Protein AF-A0A954JRC5-F1 (afdb_monomer)

Solvent-accessible surface area (backbone atoms only — not comparable to full-atom values): 19266 Å² total; per-residue (Å²): 55,60,37,48,68,46,93,96,43,23,34,35,21,44,64,48,79,56,71,97,68,63,94,87,53,83,54,62,35,39,36,27,34,55,40,95,91,38,86,98,38,73,39,83,72,39,69,23,57,50,46,86,77,70,55,34,29,28,57,38,70,36,73,71,56,74,69,51,94,87,59,49,60,44,48,35,34,44,35,46,97,88,45,76,50,75,36,35,47,58,38,74,58,87,60,80,94,78,68,38,74,45,79,44,59,67,48,60,43,53,42,82,73,89,36,104,44,84,86,13,31,46,61,61,36,61,75,58,47,54,49,49,60,73,65,62,45,68,32,41,35,34,36,16,20,65,29,49,41,67,49,99,50,72,68,50,85,87,42,69,69,56,30,42,51,51,49,53,56,45,47,49,50,40,47,64,43,44,38,79,57,60,40,39,31,38,62,48,39,45,77,32,32,26,51,56,62,33,96,60,56,15,14,40,48,35,32,76,28,48,64,47,99,94,32,51,29,54,47,54,16,12,38,82,50,57,35,68,56,44,38,30,46,46,52,73,41,42,59,38,54,64,74,44,76,42,72,63,51,36,61,69,61,31,65,51,64,30,27,63,40,22,53,57,41,31,37,37,39,39,54,55,44,48,45,24,14,46,24,58,40,67,73,28,54,82,30,47,41,56,90,88,39,74,64,35,88,90,52,58,78,74,76,56,64,48,93,88,71,40,51,54,41,72,56,51,49,48,50,51,53,52,58,75,68,52,88,60,85,79,44,85,49,77,45,81,45,48,60,69,84,71,91,79,74,78,130

Radius of gyration: 21.08 Å; Cα contacts (8 Å, |Δi|>4): 719; chains: 1; bounding box: 47×50×57 Å

Foldseek 3Di:
DWFDLDPQKIKFKDKAADDPDDPPFDFKKWKWWADLVDPPDIDTQWMFGADPLLLRMTMTIGMPDDDRPVQQWIKMWIDGPNDIDIFTAHGFAPDDPLAFEDEAEQPAQADDPDDPDVVGGCPPVCVVLVVCVVSVHQEYEYFECLDACPHPDHAPLPDLNSNSVSLSVRVVSSCVSCVRVPRYHHYAFDYAQRSLPHLHFQQQFAAAQDDDPLRDSRLQHRRSHAQSSQQSSCCNGQVRDPQAQFDQATHRGHGDRFDWGDGNLETETEAPQRNNFHRLCVQPVCQVDDSNHRPDPVDDPLNSLHPPGDGRDDSSVVVVVCSVPDDRPSHDYYYYRHNDDPPDDDD

pLDDT: mean 92.8, std 6.74, range [54.03, 98.56]

Mean predicted aligned error: 4.62 Å

Structure (mmCIF, N/CA/C/O backbone):
data_AF-A0A954JRC5-F1
#
_entry.id   AF-A0A954JRC5-F1
#
loop_
_atom_site.group_PDB
_atom_site.id
_atom_site.type_symbol
_atom_site.label_atom_id
_atom_site.label_alt_id
_atom_site.label_comp_id
_atom_site.label_asym_id
_atom_site.label_entity_id
_atom_site.label_seq_id
_atom_site.pdbx_PDB_ins_code
_atom_site.Cartn_x
_atom_site.Cartn_y
_atom_site.Cartn_z
_atom_site.occupancy
_atom_site.B_iso_or_equiv
_atom_site.auth_seq_id
_atom_site.auth_comp_id
_atom_site.auth_asym_id
_atom_site.auth_atom_id
_atom_site.pdbx_PDB_model_num
ATOM 1 N N . LEU A 1 1 ? -5.561 0.446 10.314 1.00 93.06 1 LEU A N 1
ATOM 2 C CA . LEU A 1 1 ? -4.891 -0.823 10.681 1.00 93.06 1 LEU A CA 1
ATOM 3 C C . LEU A 1 1 ? -4.496 -0.739 12.146 1.00 93.06 1 LEU A C 1
ATOM 5 O O . LEU A 1 1 ? -3.959 0.289 12.535 1.00 93.06 1 LEU A O 1
ATOM 9 N N . VAL A 1 2 ? -4.770 -1.764 12.949 1.00 93.69 2 VAL A N 1
ATOM 10 C CA . VAL A 1 2 ? -4.258 -1.845 14.323 1.00 93.69 2 VAL A CA 1
ATOM 11 C C . VAL A 1 2 ? -3.181 -2.918 14.343 1.00 93.69 2 VAL A C 1
ATOM 13 O O . VAL A 1 2 ? -3.474 -4.079 14.082 1.00 93.69 2 VAL A O 1
ATOM 16 N N . ASP A 1 3 ? -1.939 -2.521 14.594 1.00 91.56 3 ASP A N 1
ATOM 17 C CA . ASP A 1 3 ? -0.814 -3.448 14.716 1.00 91.56 3 ASP A CA 1
ATOM 18 C C . ASP A 1 3 ? -0.697 -3.927 16.164 1.00 91.56 3 ASP A C 1
ATOM 20 O O . ASP A 1 3 ? -0.605 -3.101 17.078 1.00 91.56 3 ASP A O 1
ATOM 24 N N . ARG A 1 4 ? -0.709 -5.250 16.357 1.00 88.81 4 ARG A N 1
ATOM 25 C CA . ARG A 1 4 ? -0.603 -5.921 17.661 1.00 88.81 4 ARG A CA 1
ATOM 26 C C . ARG A 1 4 ? 0.642 -6.801 17.801 1.00 88.81 4 ARG A C 1
ATOM 28 O O . ARG A 1 4 ? 0.669 -7.699 18.634 1.00 88.81 4 ARG A O 1
ATOM 35 N N . SER A 1 5 ? 1.668 -6.562 16.984 1.00 82.31 5 SER A N 1
ATOM 36 C CA . SER A 1 5 ? 2.920 -7.335 17.009 1.00 82.31 5 SER A CA 1
ATOM 37 C C . SER A 1 5 ? 3.762 -7.139 18.278 1.00 82.31 5 SER A C 1
ATOM 39 O O . SER A 1 5 ? 4.641 -7.945 18.562 1.00 82.31 5 SER A O 1
ATOM 41 N N . GLN A 1 6 ? 3.524 -6.086 19.068 1.00 74.50 6 GLN A N 1
ATOM 42 C CA . GLN A 1 6 ? 4.235 -5.872 20.330 1.00 74.50 6 GLN A CA 1
ATOM 43 C C . GLN A 1 6 ? 3.407 -6.373 21.515 1.00 74.50 6 GLN A C 1
ATOM 45 O O . GLN A 1 6 ? 2.274 -5.958 21.736 1.00 74.50 6 GLN A O 1
ATOM 50 N N . ALA A 1 7 ? 3.976 -7.271 22.321 1.00 63.25 7 ALA A N 1
ATOM 51 C CA . ALA A 1 7 ? 3.276 -7.832 23.471 1.00 63.25 7 ALA A CA 1
ATOM 52 C C . ALA A 1 7 ? 2.854 -6.734 24.468 1.00 63.25 7 ALA A C 1
ATOM 54 O O . ALA A 1 7 ? 3.695 -6.118 25.121 1.00 63.25 7 ALA A O 1
ATOM 55 N N . GLY A 1 8 ? 1.542 -6.530 24.611 1.00 64.69 8 GLY A N 1
ATOM 56 C CA . GLY A 1 8 ? 0.967 -5.540 25.527 1.00 64.69 8 GLY A CA 1
ATOM 57 C C . GLY A 1 8 ? 0.924 -4.106 24.992 1.00 64.69 8 GLY A C 1
ATOM 58 O O . GLY A 1 8 ? 0.474 -3.228 25.725 1.00 64.69 8 GLY A O 1
ATOM 59 N N . ASP A 1 9 ? 1.333 -3.869 23.743 1.00 82.25 9 ASP A N 1
ATOM 60 C CA . ASP A 1 9 ? 1.205 -2.575 23.072 1.00 82.25 9 ASP A CA 1
ATOM 61 C C . ASP A 1 9 ? 0.551 -2.756 21.698 1.00 82.25 9 ASP A C 1
ATOM 63 O O . ASP A 1 9 ? 0.789 -3.723 20.979 1.00 82.25 9 ASP A O 1
ATOM 67 N N . SER A 1 10 ? -0.322 -1.830 21.326 1.00 92.25 10 SER A N 1
ATOM 68 C CA . SER A 1 10 ? -0.954 -1.861 20.012 1.00 92.25 10 SER A CA 1
ATOM 69 C C . SER A 1 10 ? -1.145 -0.464 19.481 1.00 92.25 10 SER A C 1
ATOM 71 O O . SER A 1 10 ? -1.515 0.451 20.211 1.00 92.25 10 SER A O 1
ATOM 73 N N . THR A 1 11 ? -0.875 -0.290 18.194 1.00 95.81 11 THR A N 1
ATOM 74 C CA . THR A 1 11 ? -0.918 1.026 17.561 1.00 95.81 11 THR A CA 1
ATOM 75 C C . THR A 1 11 ? -1.954 1.030 16.456 1.00 95.81 11 THR A C 1
ATOM 77 O O . THR A 1 11 ? -1.828 0.298 15.472 1.00 95.81 11 THR A O 1
ATOM 80 N N . LEU A 1 12 ? -2.964 1.887 16.597 1.00 97.25 12 LEU A N 1
ATOM 81 C CA . LEU A 1 12 ? -3.865 2.224 15.503 1.00 97.25 12 LEU A CA 1
ATOM 82 C C . LEU A 1 12 ? -3.156 3.199 14.560 1.00 97.25 12 LEU A C 1
ATOM 84 O O . LEU A 1 12 ? -2.708 4.263 14.982 1.00 97.25 12 LEU A O 1
ATOM 88 N N . ARG A 1 13 ? -3.110 2.849 13.276 1.00 97.88 13 ARG A N 1
ATOM 89 C CA . ARG A 1 13 ? -2.664 3.704 12.175 1.00 97.88 13 ARG A CA 1
ATOM 90 C C . ARG A 1 13 ? -3.795 3.918 11.184 1.00 97.88 13 ARG A C 1
ATOM 92 O O . ARG A 1 13 ? -4.400 2.950 10.704 1.00 97.88 13 ARG A O 1
ATOM 99 N N . LEU A 1 14 ? -4.082 5.177 10.883 1.00 97.44 14 LEU A N 1
ATOM 100 C CA . LEU A 1 14 ? -5.160 5.584 9.986 1.00 97.44 14 LEU A CA 1
ATOM 101 C C . LEU A 1 14 ? -4.665 6.696 9.070 1.00 97.44 14 LEU A C 1
ATOM 103 O O . LEU A 1 14 ? -4.061 7.654 9.542 1.00 97.44 14 LEU A O 1
ATOM 107 N N . THR A 1 15 ? -4.962 6.591 7.778 1.00 97.50 15 THR A N 1
ATOM 108 C CA . THR A 1 15 ? -4.666 7.642 6.802 1.00 97.50 15 THR A CA 1
ATOM 109 C C . THR A 1 15 ? -5.968 8.237 6.288 1.00 97.50 15 THR A C 1
ATOM 111 O O . THR A 1 15 ? -6.834 7.519 5.795 1.00 97.50 15 THR A O 1
ATOM 114 N N . ALA A 1 16 ? -6.099 9.555 6.401 1.00 96.31 16 ALA A N 1
ATOM 115 C CA . ALA A 1 16 ? -7.180 10.325 5.810 1.00 96.31 16 ALA A CA 1
ATOM 116 C C . ALA A 1 16 ? -6.696 10.962 4.505 1.00 96.31 16 ALA A C 1
ATOM 118 O O . ALA A 1 16 ? -5.756 11.755 4.515 1.00 96.31 16 ALA A O 1
ATOM 119 N N . HIS A 1 17 ? -7.345 10.630 3.391 1.00 94.94 17 HIS A N 1
ATOM 120 C CA . HIS A 1 17 ? -7.096 11.260 2.095 1.00 94.94 17 HIS A CA 1
ATOM 121 C C . HIS A 1 17 ? -8.001 12.473 1.908 1.00 94.94 17 HIS A C 1
ATOM 123 O O . HIS A 1 17 ? -9.211 12.385 2.115 1.00 94.94 17 HIS A O 1
ATOM 129 N N . LEU A 1 18 ? -7.426 13.590 1.475 1.00 91.12 18 LEU A N 1
ATOM 130 C CA . LEU A 1 18 ? -8.150 14.830 1.238 1.00 91.12 18 LEU A CA 1
ATOM 131 C C . LEU A 1 18 ? -8.465 15.005 -0.256 1.00 91.12 18 LEU A C 1
ATOM 133 O O . LEU A 1 18 ? -7.805 14.482 -1.167 1.00 91.12 18 LEU A O 1
ATOM 137 N N . ALA A 1 19 ? -9.508 15.789 -0.522 1.00 83.12 19 ALA A N 1
ATOM 138 C CA . ALA A 1 19 ? -9.740 16.357 -1.847 1.00 83.12 19 ALA A CA 1
ATOM 139 C C . ALA A 1 19 ? -8.532 17.230 -2.269 1.00 83.12 19 ALA A C 1
ATOM 141 O O . ALA A 1 19 ? -7.698 17.553 -1.427 1.00 83.12 19 ALA A O 1
ATOM 142 N N . PRO A 1 20 ? -8.385 17.618 -3.552 1.00 73.69 20 PRO A N 1
ATOM 143 C CA . PRO A 1 20 ? -7.347 18.571 -3.913 1.00 73.69 20 PRO A CA 1
ATOM 144 C C . PRO A 1 20 ? -7.674 19.890 -3.221 1.00 73.69 20 PRO A C 1
ATOM 146 O O . PRO A 1 20 ? -8.701 20.512 -3.500 1.00 73.69 20 PRO A O 1
ATOM 149 N N . LEU A 1 21 ? -6.817 20.281 -2.289 1.00 76.81 21 LEU A N 1
ATOM 150 C CA . LEU A 1 21 ? -6.996 21.472 -1.478 1.00 76.81 21 LEU A CA 1
ATOM 151 C C . LEU A 1 21 ? -6.004 22.543 -1.931 1.00 76.81 21 LEU A C 1
ATOM 153 O O . LEU A 1 21 ? -4.839 22.252 -2.199 1.00 76.81 21 LEU A O 1
ATOM 157 N N . GLY A 1 22 ? -6.456 23.796 -1.992 1.00 72.75 22 GLY A N 1
ATOM 158 C CA . GLY A 1 22 ? -5.579 24.927 -2.304 1.00 72.75 22 GLY A CA 1
ATOM 159 C C . GLY A 1 22 ? -4.484 25.136 -1.250 1.00 72.75 22 GLY A C 1
ATOM 160 O O . GLY A 1 22 ? -4.533 24.575 -0.154 1.00 72.75 22 GLY A O 1
ATOM 161 N N . GLU A 1 23 ? -3.510 25.987 -1.569 1.00 73.44 23 GLU A N 1
ATOM 162 C CA . GLU A 1 23 ? -2.373 26.300 -0.684 1.00 73.44 23 GLU A CA 1
ATOM 163 C C . GLU A 1 23 ? -2.797 26.932 0.653 1.00 73.44 23 GLU A C 1
ATOM 165 O O . GLU A 1 23 ? -2.082 26.827 1.638 1.00 73.44 23 GLU A O 1
ATOM 170 N N . SER A 1 24 ? -3.977 27.559 0.715 1.00 73.50 24 SER A N 1
ATOM 171 C CA . SER A 1 24 ? -4.503 28.215 1.920 1.00 73.50 24 SER A CA 1
ATOM 172 C C . SER A 1 24 ? -5.367 27.314 2.811 1.00 73.50 24 SER A C 1
ATOM 174 O O . SER A 1 24 ? -6.017 27.808 3.734 1.00 73.50 24 SER A O 1
ATOM 176 N N . ALA A 1 25 ? -5.492 26.026 2.490 1.00 77.56 25 ALA A N 1
ATOM 177 C CA . ALA A 1 25 ? -6.295 25.100 3.282 1.00 77.56 25 ALA A CA 1
ATOM 178 C C . ALA A 1 25 ? -5.623 24.781 4.624 1.00 77.56 25 ALA A C 1
ATOM 180 O O . ALA A 1 25 ? -4.400 24.749 4.714 1.00 77.56 25 ALA A O 1
ATOM 181 N N . ALA A 1 26 ? -6.433 24.522 5.659 1.00 72.69 26 ALA A N 1
ATOM 182 C CA . ALA A 1 26 ? -5.907 24.201 6.984 1.00 72.69 26 ALA A CA 1
ATOM 183 C C . ALA A 1 26 ? -5.017 22.957 6.938 1.00 72.69 26 ALA A C 1
ATOM 185 O O . ALA A 1 26 ? -5.335 21.972 6.266 1.00 72.69 26 ALA A O 1
ATOM 186 N N . GLU A 1 27 ? -3.934 23.030 7.701 1.00 86.00 27 GLU A N 1
ATOM 187 C CA . GLU A 1 27 ? -2.865 22.036 7.708 1.00 86.00 27 GLU A CA 1
ATOM 188 C C . GLU A 1 27 ? -3.129 20.894 8.696 1.00 86.00 27 GLU A C 1
ATOM 190 O O . GLU A 1 27 ? -2.475 19.866 8.607 1.00 86.00 27 GLU A O 1
ATOM 195 N N . GLU A 1 28 ? -4.110 21.019 9.597 1.00 93.44 28 GLU A N 1
ATOM 196 C CA . GLU A 1 28 ? -4.324 20.066 10.694 1.00 93.44 28 GLU A CA 1
ATOM 197 C C . GLU A 1 28 ? -5.695 19.393 10.651 1.00 93.44 28 GLU A C 1
ATOM 199 O O . GLU A 1 28 ? -6.717 20.028 10.378 1.00 93.44 28 GLU A O 1
ATOM 204 N N . LEU A 1 29 ? -5.701 18.095 10.955 1.00 96.44 29 LEU A N 1
ATOM 205 C CA . LEU A 1 29 ? -6.897 17.278 11.129 1.00 96.44 29 LEU A CA 1
ATOM 206 C C . LEU A 1 29 ? -6.879 16.637 12.517 1.00 96.44 29 LEU A C 1
ATOM 208 O O . LEU A 1 29 ? -5.822 16.224 13.000 1.00 96.44 29 LEU A O 1
ATOM 212 N N . ASP A 1 30 ? -8.055 16.480 13.119 1.00 97.56 30 ASP A N 1
ATOM 213 C CA . ASP A 1 30 ? -8.228 15.770 14.387 1.00 97.56 30 ASP A CA 1
ATOM 214 C C . ASP A 1 30 ? -8.880 14.398 14.154 1.00 97.56 30 ASP A C 1
ATOM 216 O O . ASP A 1 30 ? -9.834 14.269 13.385 1.00 97.56 30 ASP A O 1
ATOM 220 N N . LEU A 1 31 ? -8.392 13.374 14.854 1.00 98.38 31 LEU A N 1
ATOM 221 C CA . LEU A 1 31 ? -9.042 12.071 14.969 1.00 98.38 31 LEU A CA 1
ATOM 222 C C . LEU A 1 31 ? -9.783 12.009 16.301 1.00 98.38 31 LEU A C 1
ATOM 224 O O . LEU A 1 31 ? -9.192 12.191 17.371 1.00 98.38 31 LEU A O 1
ATOM 228 N N . LEU A 1 32 ? -11.077 11.723 16.228 1.00 98.50 32 LEU A N 1
ATOM 229 C CA . LEU A 1 32 ? -11.949 11.544 17.375 1.00 98.50 32 LEU A CA 1
ATOM 230 C C . LEU A 1 32 ? -12.458 10.105 17.402 1.00 98.50 32 LEU A C 1
ATOM 232 O O . LEU A 1 32 ? -12.817 9.552 16.366 1.00 98.50 32 LEU A O 1
ATOM 236 N N . LEU A 1 33 ? -12.544 9.521 18.593 1.00 98.25 33 LEU A N 1
ATOM 237 C CA . LEU A 1 33 ? -13.187 8.227 18.818 1.00 98.25 33 LEU A CA 1
ATOM 238 C C . LEU A 1 33 ? -14.414 8.403 19.699 1.00 98.25 33 LEU A C 1
ATOM 240 O O . LEU A 1 33 ? -14.410 9.235 20.607 1.00 98.25 33 LEU A O 1
ATOM 244 N N . GLU A 1 34 ? -15.441 7.593 19.477 1.00 97.62 34 GLU A N 1
ATOM 245 C CA . GLU A 1 34 ? -16.590 7.564 20.378 1.00 97.62 34 GLU A CA 1
ATOM 246 C C . GLU A 1 34 ? -16.166 7.074 21.779 1.00 97.62 34 GLU A C 1
ATOM 248 O O . GLU A 1 34 ? -15.286 6.211 21.933 1.00 97.62 34 GLU A O 1
ATOM 253 N N . ASP A 1 35 ? -16.741 7.685 22.816 1.00 95.25 35 ASP A N 1
ATOM 254 C CA . ASP A 1 35 ? -16.556 7.315 24.217 1.00 95.25 35 ASP A CA 1
ATOM 255 C C . ASP A 1 35 ? -17.231 5.957 24.470 1.00 95.25 35 ASP A C 1
ATOM 257 O O . ASP A 1 35 ? -18.447 5.840 24.305 1.00 95.25 35 ASP A O 1
ATOM 261 N N . PRO A 1 36 ? -16.486 4.937 24.935 1.00 91.62 36 PRO A N 1
ATOM 262 C CA . PRO A 1 36 ? -17.028 3.590 25.122 1.00 91.62 36 PRO A CA 1
ATOM 263 C C . PRO A 1 36 ? -18.149 3.523 26.173 1.00 91.62 36 PRO A C 1
ATOM 265 O O . PRO A 1 36 ? -18.858 2.526 26.259 1.00 91.62 36 PRO A O 1
ATOM 268 N N . LYS A 1 37 ? -18.314 4.557 27.010 1.00 91.75 37 LYS A N 1
ATOM 269 C CA . LYS A 1 37 ? -19.338 4.610 28.066 1.00 91.75 37 LYS A CA 1
ATOM 270 C C . LYS A 1 37 ? -20.504 5.534 27.729 1.00 91.75 37 LYS A C 1
ATOM 272 O O . LYS A 1 37 ? -21.503 5.527 28.449 1.00 91.75 37 LYS A O 1
ATOM 277 N N . ARG A 1 38 ? -20.376 6.378 26.702 1.00 92.75 38 ARG A N 1
ATOM 278 C CA . ARG A 1 38 ? -21.355 7.421 26.372 1.00 92.75 38 ARG A CA 1
ATOM 279 C C . ARG A 1 38 ? -21.507 7.540 24.864 1.00 92.75 38 ARG A C 1
ATOM 281 O O . ARG A 1 38 ? -20.672 8.143 24.199 1.00 92.75 38 ARG A O 1
ATOM 288 N N . LYS A 1 39 ? -22.628 7.028 24.364 1.00 91.00 39 LYS A N 1
ATOM 289 C CA . LYS A 1 39 ? -23.022 7.185 22.965 1.00 91.00 39 LYS A CA 1
ATOM 290 C C . LYS A 1 39 ? -23.060 8.665 22.564 1.00 91.00 39 LYS A C 1
ATOM 292 O O . LYS A 1 39 ? -23.461 9.507 23.370 1.00 91.00 39 LYS A O 1
ATOM 297 N N . ASP A 1 40 ? -22.643 8.957 21.335 1.00 92.38 40 ASP A N 1
ATOM 298 C CA . ASP A 1 40 ? -22.595 10.293 20.727 1.00 92.38 40 ASP A CA 1
ATOM 299 C C . ASP A 1 40 ? -21.651 11.290 21.433 1.00 92.38 40 ASP A C 1
ATOM 301 O O . ASP A 1 40 ? -21.636 12.483 21.115 1.00 92.38 40 ASP A O 1
ATOM 305 N N . HIS A 1 41 ? -20.820 10.819 22.369 1.00 96.94 41 HIS A N 1
ATOM 306 C CA . HIS A 1 41 ? -19.773 11.615 22.999 1.00 96.94 41 HIS A CA 1
ATOM 307 C C . HIS A 1 41 ? -18.418 11.291 22.362 1.00 96.94 41 HIS A C 1
ATOM 309 O O . HIS A 1 41 ? -17.972 10.148 22.381 1.00 96.94 41 HIS A O 1
ATOM 315 N N . TRP A 1 42 ? -17.747 12.303 21.809 1.00 97.88 42 TRP A N 1
ATOM 316 C CA . TRP A 1 42 ? -16.528 12.135 21.015 1.00 97.88 42 TRP A CA 1
ATOM 317 C C . TRP A 1 42 ? -15.288 12.611 21.773 1.00 97.88 42 TRP A C 1
ATOM 319 O O . TRP A 1 42 ? -15.262 13.717 22.312 1.00 97.88 42 TRP A O 1
ATOM 329 N N . LEU A 1 43 ? -14.250 11.779 21.796 1.00 97.75 43 LEU A N 1
ATOM 330 C CA . LEU A 1 43 ? -12.974 12.046 22.450 1.00 97.75 43 LEU A CA 1
ATOM 331 C C . LEU A 1 43 ? -11.912 12.351 21.385 1.00 97.75 43 LEU A C 1
ATOM 333 O O . LEU A 1 43 ? -11.663 11.480 20.554 1.00 97.75 43 LEU A O 1
ATOM 337 N N . PRO A 1 44 ? -11.262 13.528 21.390 1.00 97.38 44 PRO A N 1
ATOM 338 C CA . PRO A 1 44 ? -10.107 13.775 20.534 1.00 97.38 44 PRO A CA 1
ATOM 339 C C . PRO A 1 44 ? -8.928 12.932 21.027 1.00 97.38 44 PRO A C 1
ATOM 341 O O . PRO A 1 44 ? -8.556 13.010 22.199 1.00 97.38 44 PRO A O 1
ATOM 344 N N . VAL A 1 45 ? -8.361 12.107 20.146 1.00 97.88 45 VAL A N 1
ATOM 345 C CA . VAL A 1 45 ? -7.314 11.135 20.510 1.00 97.88 45 VAL A CA 1
ATOM 346 C C . VAL A 1 45 ? -5.997 11.342 19.775 1.00 97.88 45 VAL A C 1
ATOM 348 O O . VAL A 1 45 ? -4.958 10.942 20.289 1.00 97.88 45 VAL A O 1
ATOM 351 N N . ALA A 1 46 ? -6.016 11.959 18.593 1.00 97.62 46 ALA A N 1
ATOM 352 C CA . ALA A 1 46 ? -4.812 12.238 17.821 1.00 97.62 46 ALA A CA 1
ATOM 353 C C . ALA A 1 46 ? -5.018 13.445 16.900 1.00 97.62 46 ALA A C 1
ATOM 355 O O . ALA A 1 46 ? -6.146 13.779 16.539 1.00 97.62 46 ALA A O 1
ATOM 356 N N . ARG A 1 47 ? -3.910 14.065 16.495 1.00 97.31 47 ARG A N 1
ATOM 357 C CA . ARG A 1 47 ? -3.856 15.132 15.493 1.00 97.31 47 ARG A CA 1
ATOM 358 C C . ARG A 1 47 ? -2.794 14.790 14.461 1.00 97.31 47 ARG A C 1
ATOM 360 O O . ARG A 1 47 ? -1.744 14.267 14.829 1.00 97.31 47 ARG A O 1
ATOM 367 N N . ALA A 1 48 ? -3.057 15.098 13.198 1.00 97.06 48 ALA A N 1
ATOM 368 C CA . ALA A 1 48 ? -2.121 14.864 12.108 1.00 97.06 48 ALA A CA 1
ATOM 369 C C . ALA A 1 48 ? -2.034 16.079 11.182 1.00 97.06 48 ALA A C 1
ATOM 371 O O . ALA A 1 48 ? -3.031 16.761 10.938 1.00 97.06 48 ALA A O 1
ATOM 372 N N . GLN A 1 49 ? -0.828 16.321 10.666 1.00 94.69 49 GLN A N 1
ATOM 373 C CA . GLN A 1 49 ? -0.585 17.331 9.640 1.00 94.69 49 GLN A CA 1
ATOM 374 C C . GLN A 1 49 ? -0.926 16.766 8.261 1.00 94.69 49 GLN A C 1
ATOM 376 O O . GLN A 1 49 ? -0.598 15.616 7.951 1.00 94.69 49 GLN A O 1
ATOM 381 N N . ARG A 1 50 ? -1.523 17.603 7.418 1.00 93.06 50 ARG A N 1
ATOM 382 C CA . ARG A 1 50 ? -1.650 17.383 5.983 1.00 93.06 50 ARG A CA 1
ATOM 383 C C . ARG A 1 50 ? -0.258 17.379 5.352 1.00 93.06 50 ARG A C 1
ATOM 385 O O . ARG A 1 50 ? 0.564 18.260 5.596 1.00 93.06 50 ARG A O 1
ATOM 392 N N . SER A 1 51 ? -0.008 16.403 4.493 1.00 92.38 51 SER A N 1
ATOM 393 C CA . SER A 1 51 ? 1.188 16.337 3.664 1.00 92.38 51 SER A CA 1
ATOM 394 C C . SER A 1 51 ? 1.201 17.432 2.592 1.00 92.38 51 SER A C 1
ATOM 396 O O . SER A 1 51 ? 0.184 17.752 1.978 1.00 92.38 51 SER A O 1
ATOM 398 N N . THR A 1 52 ? 2.388 17.977 2.327 1.00 90.19 52 THR A N 1
ATOM 399 C CA . THR A 1 52 ? 2.616 19.065 1.357 1.00 90.19 52 THR A CA 1
ATOM 400 C C . THR A 1 52 ? 3.411 18.621 0.124 1.00 90.19 52 THR A C 1
ATOM 402 O O . THR A 1 52 ? 3.748 19.435 -0.730 1.00 90.19 52 THR A O 1
ATOM 405 N N . ASP A 1 53 ? 3.682 17.319 -0.008 1.00 90.44 53 ASP A N 1
ATOM 406 C CA . ASP A 1 53 ? 4.385 16.712 -1.149 1.00 90.44 53 ASP A CA 1
ATOM 407 C C . ASP A 1 53 ? 3.476 16.457 -2.371 1.00 90.44 53 ASP A C 1
ATOM 409 O O . ASP A 1 53 ? 3.917 15.887 -3.366 1.00 90.44 53 ASP A O 1
ATOM 413 N N . GLY A 1 54 ? 2.212 16.891 -2.305 1.00 90.19 54 GLY A N 1
ATOM 414 C CA . GLY A 1 54 ? 1.190 16.680 -3.334 1.00 90.19 54 GLY A CA 1
ATOM 415 C C . GLY A 1 54 ? 0.333 15.426 -3.126 1.00 90.19 54 GLY A C 1
ATOM 416 O O . GLY A 1 54 ? -0.552 15.147 -3.936 1.00 90.19 54 GLY A O 1
ATOM 417 N N . SER A 1 55 ? 0.564 14.664 -2.050 1.00 92.38 55 SER A N 1
ATO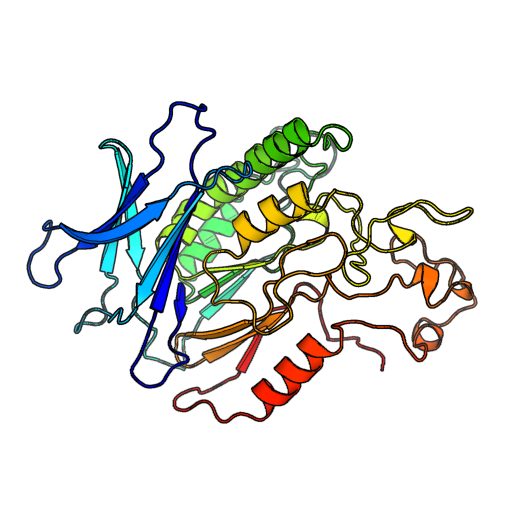M 418 C CA . SER A 1 55 ? -0.293 13.526 -1.693 1.00 92.38 55 SER A CA 1
ATOM 419 C C . SER A 1 55 ? -1.618 13.914 -1.022 1.00 92.38 55 SER A C 1
ATOM 421 O O . SER A 1 55 ? -2.554 13.118 -1.072 1.00 92.38 55 SER A O 1
ATOM 423 N N . ASP A 1 56 ? -1.699 15.112 -0.430 1.00 91.69 56 ASP A N 1
ATOM 424 C CA . ASP A 1 56 ? -2.883 15.656 0.247 1.00 91.69 56 ASP A CA 1
ATOM 425 C C . ASP A 1 56 ? -3.549 14.654 1.203 1.00 91.69 56 ASP A C 1
ATOM 427 O O . ASP A 1 56 ? -4.715 14.290 1.054 1.00 91.69 56 ASP A O 1
ATOM 431 N N . LEU A 1 57 ? -2.797 14.177 2.193 1.00 94.69 57 LEU A N 1
ATOM 432 C CA . LEU A 1 57 ? -3.283 13.223 3.188 1.00 94.69 57 LEU A CA 1
ATOM 433 C C . LEU A 1 57 ? -2.744 13.531 4.582 1.00 94.69 57 LEU A C 1
ATOM 435 O O . LEU A 1 57 ? -1.758 14.245 4.729 1.00 94.69 57 LEU A O 1
ATOM 439 N N . ALA A 1 58 ? -3.375 12.971 5.606 1.00 96.31 58 ALA A N 1
ATOM 440 C CA . ALA A 1 58 ? -2.925 13.061 6.988 1.00 96.31 58 ALA A CA 1
ATOM 441 C C . ALA A 1 58 ? -2.921 11.670 7.625 1.00 96.31 58 ALA A C 1
ATOM 443 O O . ALA A 1 58 ? -3.898 10.928 7.516 1.00 96.31 58 ALA A O 1
ATOM 444 N N . THR A 1 59 ? -1.819 11.315 8.281 1.00 97.19 59 THR A N 1
ATOM 445 C CA . THR A 1 59 ? -1.637 10.001 8.909 1.00 97.19 59 THR A CA 1
ATOM 446 C C . THR A 1 59 ? -1.631 10.146 10.422 1.00 97.19 59 THR A C 1
ATOM 448 O O . THR A 1 59 ? -0.831 10.895 10.980 1.00 97.19 59 THR A O 1
ATOM 451 N N . PHE A 1 60 ? -2.518 9.411 11.079 1.00 98.06 60 PHE A N 1
ATOM 452 C CA . PHE A 1 60 ? -2.660 9.357 12.525 1.00 98.06 60 PHE A CA 1
ATOM 453 C C . PHE A 1 60 ? -2.004 8.091 13.066 1.00 98.06 60 PHE A C 1
ATOM 455 O O . PHE A 1 60 ? -2.218 7.004 12.524 1.00 98.06 60 PHE A O 1
ATOM 462 N N . GLU A 1 61 ? -1.286 8.226 14.177 1.00 96.62 61 GLU A N 1
ATOM 463 C CA . GLU A 1 61 ? -0.844 7.106 15.003 1.00 96.62 61 GLU A CA 1
ATOM 464 C C . GLU A 1 61 ? -1.396 7.272 16.420 1.00 96.62 61 GLU A C 1
ATOM 466 O O . GLU A 1 61 ? -1.267 8.336 17.027 1.00 96.62 61 GLU A O 1
ATOM 471 N N . LEU A 1 62 ? -2.010 6.216 16.948 1.00 97.00 62 LEU A N 1
ATOM 472 C CA . LEU A 1 62 ? -2.518 6.152 18.315 1.00 97.00 62 LEU A CA 1
ATOM 473 C C . LEU A 1 62 ? -1.975 4.883 18.994 1.00 97.00 62 LEU A C 1
ATOM 475 O O . LEU A 1 62 ? -2.553 3.804 18.818 1.00 97.00 62 LEU A O 1
ATOM 479 N N . PRO A 1 63 ? -0.856 4.996 19.732 1.00 95.56 63 PRO A N 1
ATOM 480 C CA . PRO A 1 63 ? -0.330 3.920 20.570 1.00 95.56 63 PRO A CA 1
ATOM 481 C C . PRO A 1 63 ? -1.288 3.568 21.715 1.00 95.56 63 PRO A C 1
ATOM 483 O O . PRO A 1 63 ? -2.086 4.403 22.147 1.00 95.56 63 PRO A O 1
ATOM 486 N N . GLY A 1 64 ? -1.199 2.342 22.229 1.00 94.31 64 GLY A N 1
ATOM 487 C CA . GLY A 1 64 ? -2.079 1.837 23.284 1.00 94.31 64 GLY A CA 1
ATOM 488 C C . GLY A 1 64 ? -3.564 1.735 22.906 1.00 94.31 64 GLY A C 1
ATOM 489 O O . GLY A 1 64 ? -4.416 1.805 23.791 1.00 94.31 64 GLY A O 1
ATOM 490 N N . TYR A 1 65 ? -3.910 1.599 21.620 1.00 94.94 65 TYR A N 1
ATOM 491 C CA . TYR A 1 65 ? -5.312 1.491 21.199 1.00 94.94 65 TYR A CA 1
ATOM 492 C C . TYR A 1 65 ? -5.931 0.142 21.597 1.00 94.94 65 TYR A C 1
ATOM 494 O O . TYR A 1 65 ? -5.556 -0.912 21.086 1.00 94.94 65 TYR A O 1
ATOM 502 N N . THR A 1 66 ? -6.960 0.166 22.441 1.00 92.44 66 THR A N 1
ATOM 503 C CA . THR A 1 66 ? -7.709 -1.038 22.824 1.00 92.44 66 THR A CA 1
ATOM 504 C C . THR A 1 66 ? -9.085 -1.080 22.169 1.00 92.44 66 THR A C 1
ATOM 506 O O . THR A 1 66 ? -9.776 -0.058 22.088 1.00 92.44 66 THR A O 1
ATOM 509 N N . ASP A 1 67 ? -9.499 -2.280 21.763 1.00 93.31 67 ASP A N 1
ATOM 510 C CA . ASP A 1 67 ? -10.863 -2.533 21.296 1.00 93.31 67 ASP A CA 1
ATOM 511 C C . ASP A 1 67 ? -11.879 -2.349 22.429 1.00 93.31 67 ASP A C 1
ATOM 513 O O . ASP A 1 67 ? -11.530 -2.290 23.612 1.00 93.31 67 ASP A O 1
ATOM 517 N N . GLN A 1 68 ? -13.154 -2.257 22.059 1.00 92.75 68 GLN A N 1
ATOM 518 C CA . GLN A 1 68 ? -14.237 -2.224 23.035 1.00 92.75 68 GLN A CA 1
ATOM 519 C C . GLN A 1 68 ? -14.355 -3.573 23.751 1.00 92.75 68 GLN A C 1
ATOM 521 O O . GLN A 1 68 ? -14.181 -4.632 23.145 1.00 92.75 68 GLN A O 1
ATOM 526 N N . GLU A 1 69 ? -14.672 -3.539 25.048 1.00 91.50 69 GLU A N 1
ATOM 527 C CA . GLU A 1 69 ? -14.752 -4.742 25.891 1.00 91.50 69 GLU A CA 1
ATOM 528 C C . GLU A 1 69 ? -15.781 -5.759 25.366 1.00 91.50 69 GLU A C 1
ATOM 530 O O . GLU A 1 69 ? -15.567 -6.970 25.456 1.00 91.50 69 GLU A O 1
ATOM 535 N N . ASP A 1 70 ? -16.867 -5.275 24.760 1.00 91.25 70 ASP A N 1
ATOM 536 C CA . ASP A 1 70 ? -17.937 -6.094 24.184 1.00 91.25 70 ASP A CA 1
ATOM 537 C C . ASP A 1 70 ? -17.604 -6.679 22.798 1.00 91.25 70 ASP A C 1
ATOM 539 O O . ASP A 1 70 ? -18.357 -7.502 22.280 1.00 91.25 70 ASP A O 1
ATOM 543 N N . GLY A 1 71 ? -16.457 -6.314 22.212 1.00 90.38 71 GLY A N 1
ATOM 544 C CA . GLY A 1 71 ? -16.029 -6.764 20.887 1.00 90.38 71 GLY A CA 1
ATOM 545 C C . GLY A 1 71 ? -16.762 -6.103 19.718 1.00 90.38 71 GLY A C 1
ATOM 546 O O . GLY A 1 71 ? -16.641 -6.583 18.594 1.00 90.38 71 GLY A O 1
ATOM 547 N N . THR A 1 72 ? -17.516 -5.025 19.945 1.00 92.88 72 THR A N 1
ATOM 548 C CA . THR A 1 72 ? -18.170 -4.280 18.863 1.00 92.88 72 THR A CA 1
ATOM 549 C C . THR A 1 72 ? -17.212 -3.280 18.196 1.00 92.88 72 THR A C 1
ATOM 551 O O . THR A 1 72 ? -16.308 -2.748 18.855 1.00 92.88 72 THR A O 1
ATOM 554 N N . PRO A 1 73 ? -17.389 -2.977 16.891 1.00 95.62 73 PRO A N 1
ATOM 555 C CA . PRO A 1 73 ? -16.607 -1.945 16.215 1.00 95.62 73 PRO A CA 1
ATOM 556 C C . PRO A 1 73 ? -16.762 -0.578 16.884 1.00 95.62 73 PRO A C 1
ATOM 558 O O . PRO A 1 73 ? -17.865 -0.196 17.275 1.00 95.62 73 PRO A O 1
ATOM 561 N N . ARG A 1 74 ? -15.670 0.182 16.972 1.00 96.81 74 ARG A N 1
ATOM 562 C CA . ARG A 1 74 ? -15.658 1.514 17.586 1.00 96.81 74 ARG A CA 1
ATOM 563 C C . ARG A 1 74 ? -15.812 2.603 16.533 1.00 96.81 74 ARG A C 1
ATOM 565 O O . ARG A 1 74 ? -15.026 2.648 15.592 1.00 96.81 74 ARG A O 1
ATOM 572 N N . ALA A 1 75 ? -16.765 3.515 16.695 1.00 98.00 75 ALA A N 1
ATOM 573 C CA . ALA A 1 75 ? -16.918 4.622 15.758 1.00 98.00 75 ALA A CA 1
ATOM 574 C C . ALA A 1 75 ? -15.782 5.651 15.877 1.00 98.00 75 ALA A C 1
ATOM 576 O O . ALA A 1 75 ? -15.294 5.947 16.975 1.00 98.00 75 ALA A O 1
ATOM 577 N N . TYR A 1 76 ? -15.381 6.218 14.739 1.00 98.31 76 TYR A N 1
ATOM 578 C CA . TYR A 1 76 ? -14.405 7.302 14.660 1.00 98.31 76 TYR A CA 1
ATOM 579 C C . TYR A 1 76 ? -14.883 8.432 13.747 1.00 98.31 76 TYR A C 1
ATOM 581 O O . TYR A 1 76 ? -15.700 8.224 12.848 1.00 98.31 76 TYR A O 1
ATOM 589 N N . LYS A 1 77 ? -14.317 9.623 13.962 1.00 98.19 77 LYS A N 1
ATOM 590 C CA . LYS A 1 77 ? -14.438 10.781 13.075 1.00 98.19 77 LYS A CA 1
ATOM 591 C C . LYS A 1 77 ? -13.074 11.364 12.771 1.00 98.19 77 LYS A C 1
ATOM 593 O O . LYS A 1 77 ? -12.279 11.576 13.683 1.00 98.19 77 LYS A O 1
ATOM 598 N N . VAL A 1 78 ? -12.840 11.681 11.506 1.00 97.69 78 VAL A N 1
ATOM 599 C CA . VAL A 1 78 ? -11.773 12.598 11.101 1.00 97.69 78 VAL A CA 1
ATOM 600 C C . VAL A 1 78 ? -12.409 13.963 10.890 1.00 97.69 78 VAL A C 1
ATOM 602 O O . VAL A 1 78 ? -13.339 14.079 10.097 1.00 97.69 78 VAL A O 1
ATOM 605 N N . VAL A 1 79 ? -11.939 14.974 11.614 1.00 96.75 79 VAL A N 1
ATOM 606 C CA . VAL A 1 79 ? -12.488 16.334 11.586 1.00 96.75 79 VAL A CA 1
ATOM 607 C C . VAL A 1 79 ? -11.491 17.280 10.932 1.00 96.75 79 VAL A C 1
ATOM 609 O O . VAL A 1 79 ? -10.313 17.303 11.291 1.00 96.75 79 VAL A O 1
ATOM 612 N N . TRP A 1 80 ? -11.979 18.083 9.989 1.00 92.62 80 TRP A N 1
ATOM 613 C CA . TRP A 1 80 ? -11.202 19.100 9.287 1.00 92.62 80 TRP A CA 1
ATOM 614 C C . TRP A 1 80 ? -12.075 20.330 9.028 1.00 92.62 80 TRP A C 1
ATOM 616 O O . TRP A 1 80 ? -13.137 20.224 8.429 1.00 92.62 80 TRP A O 1
ATOM 626 N N . GLN A 1 81 ? -11.652 21.501 9.515 1.00 88.38 81 GLN A N 1
ATOM 627 C CA . GLN A 1 81 ? -12.376 22.780 9.366 1.00 88.38 81 GLN A CA 1
ATOM 628 C C . GLN A 1 81 ? -13.873 22.758 9.759 1.00 88.38 81 GLN A C 1
ATOM 630 O O . GLN A 1 81 ? -14.660 23.564 9.272 1.00 88.38 81 GLN A O 1
ATOM 635 N N . GLY A 1 82 ? -14.267 21.880 10.685 1.00 87.81 82 GLY A N 1
ATOM 636 C CA . GLY A 1 82 ? -15.658 21.738 11.132 1.00 87.81 82 GLY A CA 1
ATOM 637 C C . GLY A 1 82 ? -16.480 20.716 10.340 1.00 87.81 82 GLY A C 1
ATOM 638 O O . GLY A 1 82 ? -17.544 20.330 10.817 1.00 87.81 82 GLY A O 1
ATOM 639 N N . ASP A 1 83 ? -15.967 20.226 9.210 1.00 91.81 83 ASP A N 1
ATOM 640 C CA . ASP A 1 83 ? -16.502 19.056 8.515 1.00 91.81 83 ASP A CA 1
ATOM 641 C C . ASP A 1 83 ? -15.962 17.764 9.142 1.00 91.81 83 ASP A C 1
ATOM 643 O O . ASP A 1 83 ? -14.870 17.741 9.722 1.00 91.81 83 ASP A O 1
ATOM 647 N N . SER A 1 84 ? -16.723 16.673 9.023 1.00 94.81 84 SER A N 1
ATOM 648 C CA . SER A 1 84 ? -16.318 15.356 9.519 1.00 94.81 84 SER A CA 1
ATOM 649 C C . SER A 1 84 ? -16.522 14.246 8.494 1.00 94.81 84 SER A C 1
ATOM 651 O O . SER A 1 84 ? -17.483 14.250 7.725 1.00 94.81 84 SER A O 1
ATOM 653 N N . PHE A 1 85 ? -15.621 13.268 8.527 1.00 95.50 85 PHE A N 1
ATOM 654 C CA . PHE A 1 85 ? -15.766 11.987 7.848 1.00 95.50 85 PHE A CA 1
ATOM 655 C C . PHE A 1 85 ? -15.814 10.858 8.879 1.00 95.50 85 PHE A C 1
ATOM 657 O O . PHE A 1 85 ? -14.918 10.742 9.720 1.00 95.50 85 PHE A O 1
ATOM 664 N N . ASP A 1 86 ? -16.843 10.019 8.783 1.00 97.19 86 ASP A N 1
ATOM 665 C CA . ASP A 1 86 ? -17.193 9.032 9.801 1.00 97.19 86 ASP A CA 1
ATOM 666 C C . ASP A 1 86 ? -16.886 7.605 9.318 1.00 97.19 86 ASP A C 1
ATOM 668 O O . ASP A 1 86 ? -17.176 7.232 8.172 1.00 97.19 86 ASP A O 1
ATOM 672 N N . GLY A 1 87 ? -16.368 6.772 10.219 1.00 97.56 87 GLY A N 1
ATOM 673 C CA . GLY A 1 87 ? -16.122 5.355 9.957 1.00 97.56 87 GLY A CA 1
ATOM 674 C C . GLY A 1 87 ? -16.123 4.505 11.224 1.00 97.56 87 GLY A C 1
ATOM 675 O O . GLY A 1 87 ? -16.471 4.976 12.311 1.00 97.56 87 GLY A O 1
ATOM 676 N N . LEU A 1 88 ? -15.739 3.237 11.077 1.00 97.69 88 LEU A N 1
ATOM 677 C CA . LEU A 1 88 ? -15.665 2.267 12.167 1.00 97.69 88 LEU A CA 1
ATOM 678 C C . LEU A 1 88 ? -14.266 1.649 12.241 1.00 97.69 88 LEU A C 1
ATOM 680 O O . LEU A 1 88 ? -13.668 1.272 11.241 1.00 97.69 88 LEU A O 1
ATOM 684 N N . ILE A 1 89 ? -13.745 1.493 13.448 1.00 97.25 89 ILE A N 1
ATOM 685 C CA . ILE A 1 89 ? -12.585 0.652 13.712 1.00 97.25 89 ILE A CA 1
ATOM 686 C C . ILE A 1 89 ? -13.131 -0.716 14.096 1.00 97.25 89 ILE A C 1
ATOM 688 O O . ILE A 1 89 ? -13.693 -0.884 15.181 1.00 97.25 89 ILE A O 1
ATOM 692 N N . ARG A 1 90 ? -13.001 -1.685 13.188 1.00 94.94 90 ARG A N 1
ATOM 693 C CA . ARG A 1 90 ? -13.363 -3.083 13.443 1.00 94.94 90 ARG A CA 1
ATOM 694 C C . ARG A 1 90 ? -12.603 -3.610 14.662 1.00 94.94 90 ARG A C 1
ATOM 696 O O . ARG A 1 90 ? -11.416 -3.330 14.810 1.00 94.94 90 ARG A O 1
ATOM 703 N N . ALA A 1 91 ? -13.298 -4.353 15.518 1.00 92.75 91 ALA A N 1
ATOM 704 C CA . ALA A 1 91 ? -12.664 -5.075 16.613 1.00 92.75 91 ALA A CA 1
ATOM 705 C C . ALA A 1 91 ? -11.845 -6.247 16.064 1.00 92.75 91 ALA A C 1
ATOM 707 O O . ALA A 1 91 ? -12.174 -6.802 15.015 1.00 92.75 91 ALA A O 1
ATOM 708 N N . GLU A 1 92 ? -10.791 -6.636 16.768 1.00 91.44 92 GLU A N 1
ATOM 709 C CA . GLU A 1 92 ? -9.991 -7.778 16.355 1.00 91.44 92 GLU A CA 1
ATOM 710 C C . GLU A 1 92 ? -10.832 -9.074 16.317 1.00 91.44 92 GLU A C 1
ATOM 712 O O . GLU A 1 92 ? -11.546 -9.375 17.284 1.00 91.44 92 GLU A O 1
ATOM 717 N N . PRO A 1 93 ? -10.753 -9.864 15.228 1.00 89.94 93 PRO A N 1
ATOM 718 C CA . PRO A 1 93 ? -11.434 -11.151 15.139 1.00 89.94 93 PRO A CA 1
ATOM 719 C C . PRO A 1 93 ? -10.962 -12.113 16.238 1.00 89.94 93 PRO A C 1
ATOM 721 O O . PRO A 1 93 ? -9.766 -12.364 16.385 1.00 89.94 93 PRO A O 1
ATOM 724 N N . LYS A 1 94 ? -11.909 -12.676 17.000 1.00 80.50 94 LYS A N 1
ATOM 725 C CA . LYS A 1 94 ? -11.632 -13.595 18.126 1.00 80.50 94 LYS A CA 1
ATOM 726 C C . LYS A 1 94 ? -11.682 -15.082 17.749 1.00 80.50 94 LYS A C 1
ATOM 728 O O . LYS A 1 94 ? -11.266 -15.918 18.549 1.00 80.50 94 LYS A O 1
ATOM 733 N N . HIS A 1 95 ? -12.226 -15.423 16.580 1.00 72.69 95 HIS A N 1
ATOM 734 C CA . HIS A 1 95 ? -12.454 -16.804 16.140 1.00 72.69 95 HIS A CA 1
ATOM 735 C C . HIS A 1 95 ? -11.573 -17.147 14.935 1.00 72.69 95 HIS A C 1
ATOM 737 O O . HIS A 1 95 ? -11.458 -16.349 14.011 1.00 72.69 95 HIS A O 1
ATOM 743 N N . TYR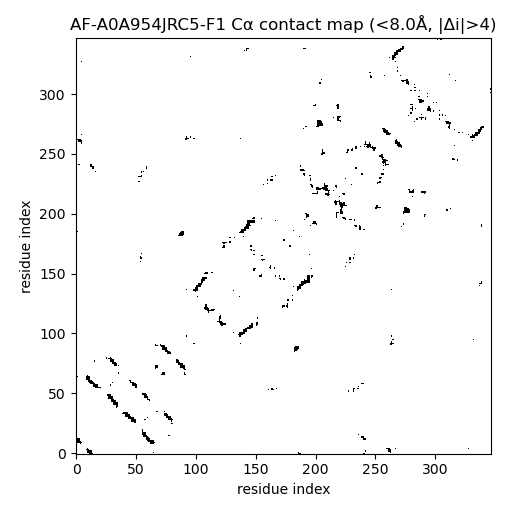 A 1 96 ? -10.954 -18.331 14.957 1.00 73.00 96 TYR A N 1
ATOM 744 C CA . TYR A 1 96 ? -9.988 -18.761 13.937 1.00 73.00 96 TYR A CA 1
ATOM 745 C C . TYR A 1 96 ? -10.637 -19.429 12.718 1.00 73.00 96 TYR A C 1
ATOM 747 O O . TYR A 1 96 ? -10.111 -19.312 11.616 1.00 73.00 96 TYR A O 1
ATOM 755 N N . ASP A 1 97 ? -11.768 -20.115 12.907 1.00 68.12 97 ASP A N 1
ATOM 756 C CA . ASP A 1 97 ? -12.360 -20.987 11.878 1.00 68.12 97 ASP A CA 1
ATOM 757 C C . ASP A 1 97 ? -13.070 -20.217 10.749 1.00 68.12 97 ASP A C 1
ATOM 759 O O . ASP A 1 97 ? -13.273 -20.770 9.670 1.00 68.12 97 ASP A O 1
ATOM 763 N N . ASP A 1 98 ? -13.382 -18.936 10.973 1.00 83.69 98 ASP A N 1
ATOM 764 C CA . ASP A 1 98 ? -14.140 -18.080 10.051 1.00 83.69 98 ASP A CA 1
ATOM 765 C C . ASP A 1 98 ? -13.370 -16.807 9.654 1.00 83.69 98 ASP A C 1
ATOM 767 O O . ASP A 1 98 ? -13.978 -15.828 9.232 1.00 83.69 98 ASP A O 1
ATOM 771 N N . TRP A 1 99 ? -12.040 -16.783 9.802 1.00 93.00 99 TRP A N 1
ATOM 772 C CA . TRP A 1 99 ? -11.251 -15.600 9.446 1.00 93.00 99 TRP A CA 1
ATOM 773 C C . TRP A 1 99 ? -11.180 -15.407 7.922 1.00 93.00 99 TRP A C 1
ATOM 775 O O . TRP A 1 99 ? -10.768 -16.315 7.192 1.00 93.00 99 TRP A O 1
ATOM 785 N N . VAL A 1 100 ? -11.534 -14.217 7.428 1.00 95.38 100 VAL A N 1
ATOM 786 C CA . VAL A 1 100 ? -11.645 -13.936 5.987 1.00 95.38 100 VAL A CA 1
ATOM 787 C C . VAL A 1 100 ? -10.706 -12.811 5.538 1.00 95.38 100 VAL A C 1
ATOM 789 O O . VAL A 1 100 ? -10.849 -11.652 5.928 1.00 95.38 100 VAL A O 1
ATOM 792 N N . LEU A 1 101 ? -9.809 -13.131 4.599 1.00 96.69 101 LEU A N 1
ATOM 793 C CA . LEU A 1 101 ? -9.051 -12.157 3.805 1.00 96.69 101 LEU A CA 1
ATOM 794 C C . LEU A 1 101 ? -9.694 -11.969 2.436 1.00 96.69 101 LEU A C 1
ATOM 796 O O . LEU A 1 101 ? -9.774 -12.920 1.656 1.00 96.69 101 LEU A O 1
ATOM 800 N N . ALA A 1 102 ? -10.050 -10.734 2.092 1.00 97.88 102 ALA A N 1
ATOM 801 C CA . ALA A 1 102 ? -10.305 -10.384 0.700 1.00 97.88 102 ALA A CA 1
ATOM 802 C C . ALA A 1 102 ? -9.009 -9.878 0.058 1.00 97.88 102 ALA A C 1
ATOM 804 O O . ALA A 1 102 ? -8.511 -8.812 0.416 1.00 97.88 102 ALA A O 1
ATOM 805 N N . SER A 1 103 ? -8.476 -10.648 -0.892 1.00 97.19 103 SER A N 1
ATOM 806 C CA . SER A 1 103 ? -7.322 -10.266 -1.712 1.00 97.19 103 SER A CA 1
ATOM 807 C C . SER A 1 103 ? -7.802 -9.741 -3.065 1.00 97.19 103 SER A C 1
ATOM 809 O O . SER A 1 103 ? -8.520 -10.441 -3.782 1.00 97.19 103 SER A O 1
ATOM 811 N N . LEU A 1 104 ? -7.439 -8.503 -3.392 1.00 97.50 104 LEU A N 1
ATOM 812 C CA . LEU A 1 104 ? -7.838 -7.789 -4.601 1.00 97.50 104 LEU A CA 1
ATOM 813 C C . LEU A 1 104 ? -6.607 -7.234 -5.321 1.00 97.50 104 LEU A C 1
ATOM 815 O O . LEU A 1 104 ? -5.640 -6.810 -4.694 1.00 97.50 104 LEU A 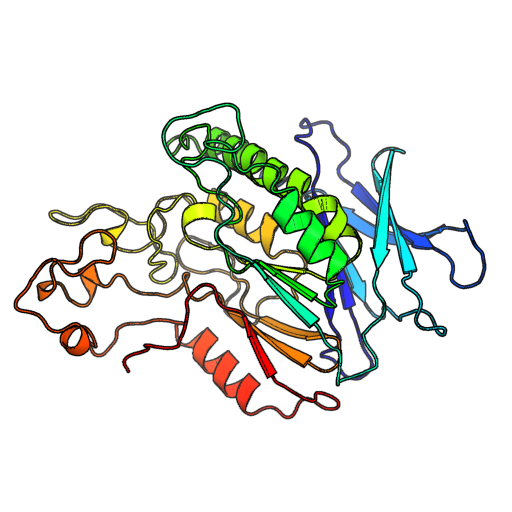O 1
ATOM 819 N N . SER A 1 105 ? -6.668 -7.181 -6.645 1.00 95.44 105 SER A N 1
ATOM 820 C CA . SER A 1 105 ? -5.622 -6.603 -7.487 1.00 95.44 105 SER A CA 1
ATOM 821 C C . SER A 1 105 ? -6.199 -6.178 -8.833 1.00 95.44 105 SER A C 1
ATOM 823 O O . SER A 1 105 ? -7.349 -6.505 -9.148 1.00 95.44 105 SER A O 1
ATOM 825 N N . CYS A 1 106 ? -5.404 -5.468 -9.633 1.00 95.31 106 CYS A N 1
ATOM 826 C CA . CYS A 1 106 ? -5.695 -5.217 -11.045 1.00 95.31 106 CYS A CA 1
ATOM 827 C C . CYS A 1 106 ? -7.057 -4.534 -11.279 1.00 95.31 106 CYS A C 1
ATOM 829 O O . CYS A 1 106 ? -7.896 -4.998 -12.059 1.00 95.31 106 CYS A O 1
ATOM 831 N N . LEU A 1 107 ? -7.282 -3.396 -10.617 1.00 94.88 107 LEU A N 1
ATOM 832 C CA . LEU A 1 107 ? -8.556 -2.671 -10.603 1.00 94.88 107 LEU A CA 1
ATOM 833 C C . LEU A 1 107 ? -8.751 -1.775 -11.832 1.00 94.88 107 LEU A C 1
ATOM 835 O O . LEU A 1 107 ? -8.860 -0.549 -11.753 1.00 94.88 107 LEU A O 1
ATOM 839 N N . LYS A 1 108 ? -8.840 -2.406 -13.001 1.00 93.69 108 LYS A N 1
ATOM 840 C CA . LYS A 1 108 ? -9.027 -1.705 -14.270 1.00 93.69 108 LYS A CA 1
ATOM 841 C C . LYS A 1 108 ? -10.416 -1.080 -14.389 1.00 93.69 108 LYS A C 1
ATOM 843 O O . LYS A 1 108 ? -11.430 -1.762 -14.296 1.00 93.69 108 LYS A O 1
ATOM 848 N N . ASN A 1 109 ? -10.475 0.217 -14.653 1.00 93.94 109 ASN A N 1
ATOM 849 C CA . ASN A 1 109 ? -11.715 0.976 -14.785 1.00 93.94 109 ASN A CA 1
ATOM 850 C C . ASN A 1 109 ? -12.308 0.905 -16.194 1.00 93.94 109 ASN A C 1
ATOM 852 O O . ASN A 1 109 ? -13.525 1.019 -16.341 1.00 93.94 109 ASN A O 1
ATOM 856 N N . GLN A 1 110 ? -11.474 0.724 -17.220 1.00 89.81 110 GLN A N 1
ATOM 857 C CA . GLN A 1 110 ? -11.887 0.723 -18.623 1.00 89.81 110 GLN A CA 1
ATOM 858 C C . GLN A 1 110 ? -11.327 -0.490 -19.368 1.00 89.81 110 GLN A C 1
ATOM 860 O O . GLN A 1 110 ? -10.144 -0.797 -19.267 1.00 89.81 110 GLN A O 1
ATOM 865 N N . VAL A 1 111 ? -12.136 -1.138 -20.209 1.00 86.12 111 VAL A N 1
ATOM 866 C CA . VAL A 1 111 ? -11.671 -2.239 -21.067 1.00 86.12 111 VAL A CA 1
ATOM 867 C C . VAL A 1 111 ? -12.035 -1.978 -22.521 1.00 86.12 111 VAL A C 1
ATOM 869 O O . VAL A 1 111 ? -13.156 -1.598 -22.838 1.00 86.12 111 VAL A O 1
ATOM 872 N N . GLY A 1 112 ? -11.070 -2.190 -23.420 1.00 82.12 112 GLY A N 1
ATOM 873 C CA . GLY A 1 112 ? -11.245 -1.910 -24.844 1.00 82.12 112 GLY A CA 1
ATOM 874 C C . GLY A 1 112 ? -11.439 -0.414 -25.148 1.00 82.12 112 GLY A C 1
ATOM 875 O O . GLY A 1 112 ? -11.068 0.445 -24.338 1.00 82.12 112 GLY A O 1
ATOM 876 N N . PRO A 1 113 ? -11.978 -0.074 -26.335 1.00 80.62 113 PRO A N 1
ATOM 877 C CA . PRO A 1 113 ? -12.378 1.295 -26.652 1.00 80.62 113 PRO A CA 1
ATOM 878 C C . PRO A 1 113 ? -13.385 1.822 -25.621 1.00 80.62 113 PRO A C 1
ATOM 880 O O . PRO A 1 113 ? -14.256 1.073 -25.185 1.00 80.62 113 PRO A O 1
ATOM 883 N N . ILE A 1 114 ? -13.294 3.108 -25.256 1.00 80.00 114 ILE A N 1
ATOM 884 C CA . ILE A 1 114 ? -14.215 3.712 -24.280 1.00 80.00 114 ILE A CA 1
ATOM 885 C C . ILE A 1 114 ? -15.660 3.534 -24.759 1.00 80.00 114 ILE A C 1
ATOM 887 O O . ILE A 1 114 ? -16.069 4.119 -25.763 1.00 80.00 114 ILE A O 1
ATOM 891 N N . ALA A 1 115 ? -16.438 2.773 -23.990 1.00 87.12 115 ALA A N 1
ATOM 892 C CA . ALA A 1 115 ? -17.887 2.703 -24.084 1.00 87.12 115 ALA A CA 1
ATOM 893 C C . ALA A 1 115 ? -18.483 3.023 -22.710 1.00 87.12 115 ALA A C 1
ATOM 895 O O . ALA A 1 115 ? -18.127 2.400 -21.712 1.00 87.12 115 ALA A O 1
ATOM 896 N N . TRP A 1 116 ? -19.402 3.989 -22.655 1.00 87.94 116 TRP A N 1
ATOM 897 C CA . TRP A 1 116 ? -20.064 4.436 -21.421 1.00 87.94 116 TRP A CA 1
ATOM 898 C C . TRP A 1 116 ? -2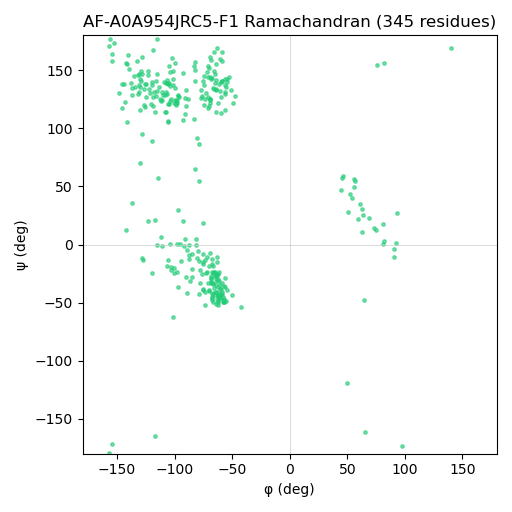1.188 3.476 -20.997 1.00 87.94 116 TRP A C 1
ATOM 900 O O . TRP A 1 116 ? -22.347 3.862 -20.876 1.00 87.94 116 TRP A O 1
ATOM 910 N N . ASN A 1 117 ? -20.852 2.194 -20.855 1.00 88.88 117 ASN A N 1
ATOM 911 C CA . ASN A 1 117 ? -21.728 1.122 -20.389 1.00 88.88 117 ASN A CA 1
ATOM 912 C C . ASN A 1 117 ? -20.883 -0.025 -19.796 1.00 88.88 117 ASN A C 1
ATOM 914 O O . ASN A 1 117 ? -19.656 -0.009 -19.884 1.00 88.88 117 ASN A O 1
ATOM 918 N N . SER A 1 118 ? -21.536 -1.058 -19.261 1.00 85.50 118 SER A N 1
ATOM 919 C CA . SER A 1 118 ? -20.879 -2.191 -18.587 1.00 85.50 118 SER A CA 1
ATOM 920 C C . SER A 1 118 ? -19.957 -3.046 -19.468 1.00 85.50 118 SER A C 1
ATOM 922 O O . SER A 1 118 ? -19.215 -3.870 -18.940 1.00 85.50 118 SER A O 1
ATOM 924 N N . SER A 1 119 ? -19.972 -2.871 -20.794 1.00 87.62 119 SER A N 1
ATOM 925 C CA . SER A 1 119 ? -19.059 -3.586 -21.697 1.00 87.62 119 SER A CA 1
ATOM 926 C C . SER A 1 119 ? -17.695 -2.909 -21.856 1.00 87.62 119 SER A C 1
ATOM 928 O O . SER A 1 119 ? -16.743 -3.588 -22.230 1.00 87.62 119 SER A O 1
ATOM 930 N N . GLY A 1 120 ? -17.586 -1.604 -21.568 1.00 89.19 120 GLY A N 1
ATOM 931 C CA . GLY A 1 120 ? -16.332 -0.846 -21.700 1.00 89.19 120 GLY A CA 1
ATOM 932 C C . GLY A 1 120 ? -15.909 -0.068 -20.453 1.00 89.19 120 GLY A C 1
ATOM 933 O O . GLY A 1 120 ? -14.758 0.360 -20.377 1.00 89.19 120 GLY A O 1
ATOM 934 N N . MET 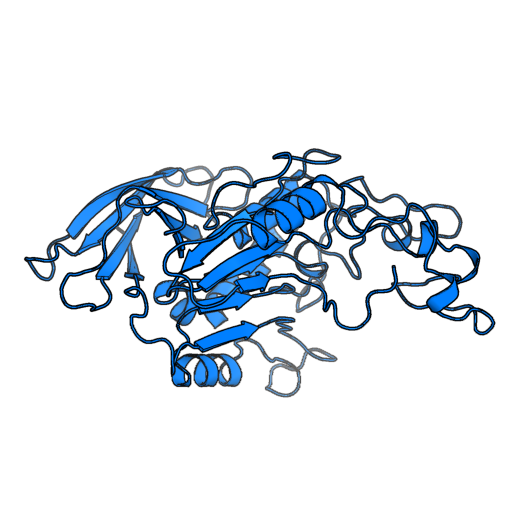A 1 121 ? -16.802 0.098 -19.475 1.00 92.69 121 MET A N 1
ATOM 935 C CA . MET A 1 121 ? -16.548 0.781 -18.207 1.00 92.69 121 MET A CA 1
ATOM 936 C C . MET A 1 121 ? -16.906 -0.141 -17.044 1.00 92.69 121 MET A C 1
ATOM 938 O O . MET A 1 121 ? -18.059 -0.549 -16.899 1.00 92.69 121 MET A O 1
ATOM 942 N N . TRP A 1 122 ? -15.912 -0.473 -16.227 1.00 92.94 122 TRP A N 1
ATOM 943 C CA . TRP A 1 122 ? -16.068 -1.313 -15.038 1.00 92.94 122 TRP A CA 1
ATOM 944 C C . TRP A 1 122 ? -16.120 -0.499 -13.752 1.00 92.94 122 TRP A C 1
ATOM 946 O O . TRP A 1 122 ? -16.752 -0.939 -12.797 1.00 92.94 122 TRP A O 1
ATOM 956 N N . PHE A 1 123 ? -15.547 0.708 -13.741 1.00 93.81 123 PHE A N 1
ATOM 957 C CA . PHE A 1 123 ? -15.774 1.680 -12.670 1.00 93.81 123 PHE A CA 1
ATOM 958 C C . PHE A 1 123 ? -17.286 1.959 -12.499 1.00 93.81 123 PHE A C 1
ATOM 960 O O . PHE A 1 123 ? -17.958 2.179 -13.511 1.00 93.81 123 PHE A O 1
ATOM 967 N N . PRO A 1 124 ? -17.839 2.000 -11.267 1.00 94.44 124 PRO A N 1
ATOM 968 C CA . PRO A 1 124 ? -17.162 1.971 -9.965 1.00 94.44 124 PRO A CA 1
ATOM 969 C C . PRO A 1 124 ? -17.101 0.579 -9.311 1.00 94.44 124 PRO A C 1
ATOM 971 O O . PRO A 1 124 ? -17.081 0.470 -8.092 1.00 94.44 124 PRO A O 1
ATOM 974 N N . HIS A 1 125 ? -17.062 -0.494 -10.101 1.00 95.69 125 HIS A N 1
ATOM 975 C CA . HIS A 1 125 ? -16.896 -1.875 -9.631 1.00 95.69 125 HIS A CA 1
ATOM 976 C C . HIS A 1 125 ? -18.027 -2.379 -8.722 1.00 95.69 125 HIS A C 1
ATOM 978 O O . HIS A 1 125 ? -17.801 -3.249 -7.884 1.00 95.69 125 HIS A O 1
ATOM 984 N N . GLU A 1 126 ? -19.261 -1.893 -8.909 1.00 94.88 126 GLU A N 1
ATOM 985 C CA . GLU A 1 126 ? -20.407 -2.160 -8.013 1.00 94.88 126 GLU A CA 1
ATOM 986 C C . GLU A 1 126 ? -20.605 -3.650 -7.701 1.00 94.88 126 GLU A C 1
ATOM 988 O O . GLU A 1 126 ? -20.825 -4.038 -6.555 1.00 94.88 126 GLU A O 1
ATOM 993 N N . GLY A 1 127 ? -20.489 -4.509 -8.718 1.00 95.75 127 GLY A N 1
ATOM 994 C CA . GLY A 1 127 ? -20.650 -5.951 -8.549 1.00 95.75 127 GLY A CA 1
ATOM 995 C C . GLY A 1 127 ? -19.530 -6.606 -7.735 1.00 95.75 127 GLY A C 1
ATOM 996 O O . GLY A 1 127 ? -19.792 -7.588 -7.040 1.00 95.75 127 GLY A O 1
ATOM 997 N N . LEU A 1 128 ? -18.297 -6.108 -7.830 1.00 96.94 128 LEU A N 1
ATOM 998 C CA . LEU A 1 128 ? -17.171 -6.588 -7.027 1.00 96.94 128 LEU A CA 1
ATOM 999 C C . LEU A 1 128 ? -17.318 -6.088 -5.590 1.00 96.94 128 LEU A C 1
ATOM 1001 O O . LEU A 1 128 ? -17.341 -6.900 -4.669 1.00 96.94 128 LEU A O 1
ATOM 1005 N N . VAL A 1 129 ? -17.514 -4.778 -5.418 1.00 98.00 129 VAL A N 1
ATOM 1006 C CA . VAL A 1 129 ? -17.689 -4.130 -4.111 1.00 98.00 129 VAL A CA 1
ATOM 1007 C C . VAL A 1 129 ? -18.843 -4.775 -3.347 1.00 98.00 129 VAL A C 1
ATOM 1009 O O . VAL A 1 129 ? -18.647 -5.218 -2.223 1.00 98.00 129 VAL A O 1
ATOM 1012 N N . GLY A 1 130 ? -20.011 -4.955 -3.972 1.00 98.25 130 GLY A N 1
ATOM 1013 C CA . GLY A 1 130 ? -21.167 -5.583 -3.327 1.00 98.25 130 GLY A CA 1
ATOM 1014 C C . GLY A 1 130 ? -20.917 -7.024 -2.865 1.00 98.25 130 GLY A C 1
ATOM 1015 O O . GLY A 1 130 ? -21.418 -7.426 -1.817 1.00 98.25 130 GLY A O 1
ATOM 1016 N N . ARG A 1 131 ? -20.111 -7.801 -3.602 1.00 98.12 131 ARG A N 1
ATOM 1017 C CA . ARG A 1 131 ? -19.735 -9.169 -3.201 1.00 98.12 131 ARG A CA 1
ATOM 1018 C C . ARG A 1 131 ? -18.736 -9.177 -2.052 1.00 98.12 131 ARG A C 1
ATOM 1020 O O . ARG A 1 131 ? -18.888 -9.988 -1.147 1.00 98.12 131 ARG A O 1
ATOM 1027 N N . VAL A 1 132 ? -17.753 -8.278 -2.072 1.00 98.25 132 VAL A N 1
ATOM 1028 C CA . VAL A 1 132 ? -16.778 -8.130 -0.981 1.00 98.25 132 VAL A CA 1
ATOM 1029 C C . VAL A 1 132 ? -17.481 -7.665 0.292 1.00 98.25 132 VAL A C 1
ATOM 1031 O O . VAL A 1 132 ? -17.268 -8.250 1.346 1.00 98.25 132 VAL A O 1
ATOM 1034 N N . THR A 1 133 ? -18.393 -6.694 0.192 1.00 98.00 133 THR A N 1
ATOM 1035 C CA . THR A 1 133 ? -19.231 -6.260 1.318 1.00 98.00 133 THR A CA 1
ATOM 1036 C C . THR A 1 133 ? -20.046 -7.419 1.888 1.00 98.00 133 THR A C 1
ATOM 1038 O O . THR A 1 133 ? -20.085 -7.592 3.101 1.00 98.00 133 THR A O 1
ATOM 1041 N N . ALA A 1 134 ? -20.673 -8.232 1.030 1.00 97.81 134 ALA A N 1
ATOM 1042 C CA . ALA A 1 134 ? -21.473 -9.378 1.463 1.00 97.81 134 ALA A CA 1
ATOM 1043 C C . ALA A 1 134 ? -20.640 -10.508 2.092 1.00 97.81 134 ALA A C 1
ATOM 1045 O O . ALA A 1 134 ? -21.160 -11.237 2.931 1.00 97.81 134 ALA A O 1
ATOM 1046 N N . ALA A 1 135 ? -19.375 -10.657 1.690 1.00 96.81 135 ALA A N 1
ATOM 1047 C CA . ALA A 1 135 ? -18.444 -11.616 2.281 1.00 96.81 135 ALA A CA 1
ATOM 1048 C C . ALA A 1 135 ? -17.919 -11.181 3.662 1.00 96.81 135 ALA A C 1
ATOM 1050 O O . ALA A 1 135 ? -17.350 -12.011 4.358 1.00 96.81 135 ALA A O 1
ATOM 1051 N N . ASP A 1 136 ? -18.095 -9.906 4.030 1.00 95.69 136 ASP A N 1
ATOM 1052 C CA . ASP A 1 136 ? -17.677 -9.306 5.303 1.00 95.69 136 ASP A CA 1
ATOM 1053 C C . ASP A 1 136 ? -16.247 -9.678 5.757 1.00 95.69 136 ASP A C 1
ATOM 1055 O O . ASP A 1 136 ? -16.065 -10.207 6.850 1.00 95.69 136 ASP A O 1
ATOM 1059 N N . PRO A 1 137 ? -15.209 -9.404 4.944 1.00 96.50 137 PRO A N 1
ATOM 1060 C CA . PRO A 1 137 ? -13.847 -9.795 5.279 1.00 96.50 137 PRO A CA 1
ATOM 1061 C C . PRO A 1 137 ? -13.314 -9.069 6.520 1.00 96.50 137 PRO A C 1
ATOM 1063 O O . PRO A 1 137 ? -13.584 -7.882 6.734 1.00 96.50 137 PRO A O 1
ATOM 1066 N N . ASP A 1 138 ? -12.475 -9.770 7.280 1.00 96.06 138 ASP A N 1
ATOM 1067 C CA . ASP A 1 138 ? -11.770 -9.258 8.458 1.00 96.06 138 ASP A CA 1
ATOM 1068 C C . ASP A 1 138 ? -10.586 -8.359 8.105 1.00 96.06 138 ASP A C 1
ATOM 1070 O O . ASP A 1 138 ? -10.17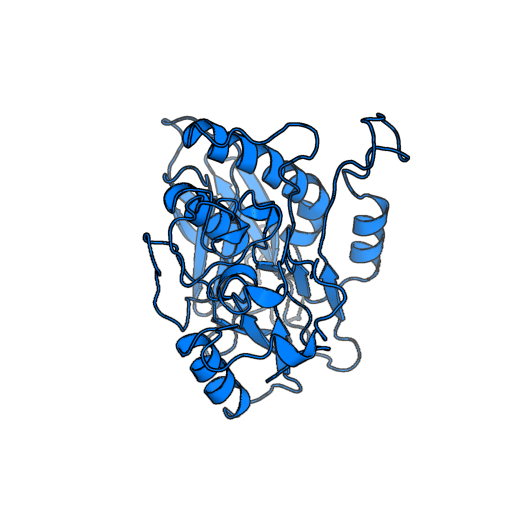8 -7.521 8.915 1.00 96.06 138 ASP A O 1
ATOM 1074 N N . LEU A 1 139 ? -10.015 -8.550 6.914 1.00 97.50 139 LEU A N 1
ATOM 1075 C CA . LEU A 1 139 ? -8.913 -7.763 6.374 1.00 97.50 139 LEU A CA 1
ATOM 1076 C C . LEU A 1 139 ? -9.069 -7.627 4.856 1.00 97.50 139 LEU A C 1
ATOM 1078 O O . LEU A 1 139 ? -9.380 -8.593 4.153 1.00 97.50 139 LEU A O 1
ATOM 1082 N N . LEU A 1 140 ? -8.815 -6.424 4.348 1.00 98.56 140 LEU A N 1
ATOM 1083 C CA . LEU A 1 140 ? -8.684 -6.165 2.919 1.00 98.56 140 LEU A CA 1
ATOM 1084 C C . LEU A 1 140 ? -7.206 -6.101 2.547 1.00 98.56 140 LEU A C 1
ATOM 1086 O O . LEU A 1 140 ? -6.414 -5.430 3.213 1.00 98.56 140 LEU A O 1
ATOM 1090 N N . TYR A 1 141 ? -6.842 -6.753 1.454 1.00 98.56 141 TYR A N 1
ATOM 1091 C CA . TYR A 1 141 ? -5.519 -6.644 0.870 1.00 98.56 141 TYR A CA 1
ATOM 1092 C C . TYR A 1 141 ? -5.627 -6.262 -0.601 1.00 98.56 141 TYR A C 1
ATOM 1094 O O . TYR A 1 141 ? -6.217 -6.992 -1.391 1.00 98.56 141 TYR A O 1
ATOM 1102 N N . PHE A 1 142 ? -5.048 -5.119 -0.957 1.00 98.50 142 PHE A N 1
ATOM 1103 C CA . PHE A 1 142 ? -4.899 -4.673 -2.333 1.00 98.50 142 PHE A CA 1
ATOM 1104 C C . PHE A 1 142 ? -3.434 -4.841 -2.740 1.00 98.50 142 PHE A C 1
ATOM 1106 O O . PHE A 1 142 ? -2.574 -4.083 -2.287 1.00 98.50 142 PHE A O 1
ATOM 1113 N N . SER A 1 143 ? -3.147 -5.847 -3.567 1.00 97.00 143 SER A N 1
ATOM 1114 C CA . SER A 1 143 ? -1.771 -6.265 -3.871 1.00 97.00 143 SER A CA 1
ATOM 1115 C C . SER A 1 143 ? -1.068 -5.419 -4.932 1.00 97.00 143 SER A C 1
ATOM 1117 O O . SER A 1 143 ? 0.078 -5.705 -5.251 1.00 97.00 143 SER A O 1
ATOM 1119 N N . GLY A 1 144 ? -1.739 -4.413 -5.490 1.00 96.94 144 GLY A N 1
ATOM 1120 C CA . GLY A 1 144 ? -1.213 -3.589 -6.574 1.00 96.94 144 GLY A CA 1
ATOM 1121 C C . GLY A 1 144 ? -2.258 -3.249 -7.624 1.00 96.94 144 GLY A C 1
ATOM 1122 O O . GLY A 1 144 ? -3.353 -3.826 -7.632 1.00 96.94 144 GLY A O 1
ATOM 1123 N N . ASP A 1 145 ? -1.903 -2.318 -8.504 1.00 97.56 145 ASP A N 1
ATOM 1124 C CA . ASP A 1 145 ? -2.717 -1.841 -9.617 1.00 97.56 145 ASP A CA 1
ATOM 1125 C C . ASP A 1 145 ? -4.081 -1.324 -9.143 1.00 97.56 145 ASP A C 1
ATOM 1127 O O . ASP A 1 145 ? -5.141 -1.692 -9.666 1.00 97.56 145 ASP A O 1
ATOM 1131 N N . GLN A 1 146 ? -4.073 -0.458 -8.124 1.00 97.38 146 GLN A N 1
ATOM 1132 C CA . GLN A 1 146 ? -5.282 0.271 -7.734 1.00 97.38 146 GLN A CA 1
ATOM 1133 C C . GLN A 1 146 ? -5.704 1.253 -8.831 1.00 97.38 146 GLN A C 1
ATOM 1135 O O . GLN A 1 146 ? -6.884 1.604 -8.937 1.00 97.38 146 GLN A O 1
ATOM 1140 N N . ILE A 1 147 ? -4.750 1.678 -9.662 1.00 96.81 147 ILE A N 1
ATOM 1141 C CA . ILE A 1 147 ? -4.994 2.439 -10.882 1.00 96.81 147 ILE A CA 1
ATOM 1142 C C . ILE A 1 147 ? -4.267 1.803 -12.067 1.00 96.81 147 ILE A C 1
ATOM 1144 O O . ILE A 1 147 ? -3.173 1.275 -11.930 1.00 96.81 147 ILE A O 1
ATOM 1148 N N . TYR A 1 148 ? -4.853 1.946 -13.257 1.00 96.12 148 TYR A N 1
ATOM 1149 C CA . TYR A 1 148 ? -4.152 1.769 -14.528 1.00 96.12 148 TYR A CA 1
ATOM 1150 C C . TYR A 1 148 ? -3.877 3.145 -15.121 1.00 96.12 148 TYR A C 1
ATOM 1152 O O . TYR A 1 148 ? -4.788 3.950 -15.330 1.00 96.12 148 TYR A O 1
ATOM 1160 N N . GLU A 1 149 ? -2.614 3.448 -15.397 1.00 94.50 149 GLU A N 1
ATOM 1161 C CA . GLU A 1 149 ? -2.183 4.780 -15.807 1.00 94.50 149 GLU A CA 1
ATOM 1162 C C . GLU A 1 149 ? -2.747 5.200 -17.167 1.00 94.50 149 GLU A C 1
ATOM 1164 O O . GLU A 1 149 ? -2.848 6.396 -17.436 1.00 94.50 149 GLU A O 1
ATOM 1169 N N . GLY A 1 150 ? -3.109 4.234 -18.016 1.00 92.44 150 GLY A N 1
ATOM 1170 C CA . GLY A 1 150 ? -3.733 4.457 -19.321 1.00 92.44 150 GLY A CA 1
ATOM 1171 C C . GLY A 1 150 ? -5.262 4.568 -19.310 1.00 92.44 150 GLY A C 1
ATOM 1172 O O . GLY A 1 150 ? -5.836 4.916 -20.343 1.00 92.44 150 GLY A O 1
ATOM 1173 N N . ASP A 1 151 ? -5.929 4.282 -18.190 1.00 91.75 151 ASP A N 1
ATOM 1174 C CA . ASP A 1 151 ? -7.392 4.267 -18.135 1.00 91.75 151 ASP A CA 1
ATOM 1175 C C . ASP A 1 151 ? -7.978 5.680 -18.191 1.00 91.75 151 ASP A C 1
ATOM 1177 O O . ASP A 1 151 ? -7.611 6.551 -17.395 1.00 91.75 151 ASP A O 1
ATOM 1181 N N . LEU A 1 152 ? -8.964 5.878 -19.081 1.00 88.19 152 LEU A N 1
ATOM 1182 C CA . LEU A 1 152 ? -9.718 7.117 -19.340 1.00 88.19 152 LEU A CA 1
ATOM 1183 C C . LEU A 1 152 ? -8.882 8.281 -19.890 1.00 88.19 152 LEU A C 1
ATOM 1185 O O . LEU A 1 152 ? -9.277 8.924 -20.862 1.00 88.19 152 LEU A O 1
ATOM 1189 N N . THR A 1 153 ? -7.740 8.564 -19.269 1.00 87.50 153 THR A N 1
ATOM 1190 C CA . THR A 1 153 ? -6.806 9.629 -19.624 1.00 87.50 153 THR A CA 1
ATOM 1191 C C . THR A 1 153 ? -5.374 9.109 -19.554 1.00 87.50 153 THR A C 1
ATOM 1193 O O . THR A 1 153 ? -4.949 8.557 -18.540 1.00 87.50 153 THR A O 1
ATOM 1196 N N . GLY A 1 154 ? -4.604 9.314 -20.626 1.00 88.12 154 GLY A N 1
ATOM 1197 C CA . GLY A 1 154 ? -3.191 8.930 -20.656 1.00 88.12 154 GLY A CA 1
ATOM 1198 C C . GLY A 1 154 ? -2.342 9.735 -19.658 1.00 88.12 154 GLY A C 1
ATOM 1199 O O . GLY A 1 154 ? -2.649 10.903 -19.404 1.00 88.12 154 GLY A O 1
ATOM 1200 N N . PRO A 1 155 ? -1.260 9.151 -19.111 1.00 91.62 155 PRO A N 1
ATOM 1201 C CA . PRO A 1 155 ? -0.501 9.759 -18.022 1.00 91.62 155 PRO A CA 1
ATOM 1202 C C . PRO A 1 155 ? 0.418 10.892 -18.524 1.00 91.62 155 PRO A C 1
ATOM 1204 O O . PRO A 1 155 ? 1.184 10.705 -19.481 1.00 91.62 155 PRO A O 1
ATOM 1207 N N . PRO A 1 156 ? 0.441 12.067 -17.871 1.00 93.00 156 PRO A N 1
ATOM 1208 C CA . PRO A 1 156 ? 1.373 13.137 -18.208 1.00 93.00 156 PRO A CA 1
ATOM 1209 C C . PRO A 1 156 ? 2.756 12.871 -17.589 1.00 93.00 156 PRO A C 1
ATOM 1211 O O . PRO A 1 156 ? 3.057 13.289 -16.482 1.00 93.00 156 PRO A O 1
ATOM 1214 N N . ARG A 1 157 ? 3.645 12.199 -18.326 1.00 88.31 157 ARG A N 1
ATOM 1215 C CA . ARG A 1 157 ? 4.944 11.716 -17.797 1.00 88.31 157 ARG A CA 1
ATOM 1216 C C . ARG A 1 157 ? 6.072 12.755 -17.708 1.00 88.31 157 ARG A C 1
ATOM 1218 O O . ARG A 1 157 ? 7.127 12.463 -17.155 1.00 88.31 157 ARG A O 1
ATOM 1225 N N . LYS A 1 158 ? 5.903 13.934 -18.316 1.00 90.44 158 LYS A N 1
ATOM 1226 C CA . LYS A 1 158 ? 6.971 14.953 -18.444 1.00 90.44 158 LYS A CA 1
ATOM 1227 C C . LYS A 1 158 ? 6.911 16.059 -17.391 1.00 90.44 158 LYS A C 1
ATOM 1229 O O . LYS A 1 158 ? 7.920 16.710 -17.155 1.00 90.44 158 LYS A O 1
ATOM 1234 N N . ASP A 1 159 ? 5.740 16.291 -16.812 1.00 96.31 159 ASP A N 1
ATOM 1235 C CA . ASP A 1 159 ? 5.488 17.363 -15.851 1.00 96.31 159 ASP A CA 1
ATOM 1236 C C . ASP A 1 159 ? 5.096 16.714 -14.525 1.00 96.31 159 ASP A C 1
ATOM 1238 O O . ASP A 1 159 ? 4.068 16.043 -14.446 1.00 96.31 159 ASP A O 1
ATOM 1242 N N . LEU A 1 160 ? 5.944 16.883 -13.509 1.00 95.94 160 LEU A N 1
ATOM 1243 C CA . LEU A 1 160 ? 5.776 16.248 -12.204 1.00 95.94 160 LEU A CA 1
ATOM 1244 C C . LEU A 1 160 ? 4.456 16.647 -11.535 1.00 95.94 160 LEU A C 1
ATOM 1246 O O . LEU A 1 160 ? 3.754 15.787 -11.013 1.00 95.94 160 LEU A O 1
ATOM 1250 N N . GLN A 1 161 ? 4.094 17.928 -11.581 1.00 94.75 161 GLN A N 1
ATOM 1251 C CA . GLN A 1 161 ? 2.890 18.424 -10.913 1.00 94.75 161 GLN A CA 1
ATOM 1252 C C . GLN A 1 161 ? 1.630 17.913 -11.610 1.00 94.75 161 GLN A C 1
ATOM 1254 O O . GLN A 1 161 ? 0.683 17.477 -10.956 1.00 94.75 161 GLN A O 1
ATOM 1259 N N . ARG A 1 162 ? 1.637 17.869 -12.948 1.00 95.62 162 ARG A N 1
ATOM 1260 C CA . ARG A 1 162 ? 0.544 17.242 -13.704 1.00 95.62 162 ARG A CA 1
ATOM 1261 C C . ARG A 1 162 ? 0.469 15.737 -13.468 1.00 95.62 162 ARG A C 1
ATOM 1263 O O . ARG A 1 162 ? -0.639 15.218 -13.403 1.00 95.62 162 ARG A O 1
ATOM 1270 N N . ALA A 1 163 ? 1.604 15.047 -13.340 1.00 97.00 163 ALA A N 1
ATOM 1271 C CA . ALA A 1 163 ? 1.638 13.618 -13.027 1.00 97.00 163 ALA A CA 1
ATOM 1272 C C . ALA A 1 163 ? 1.013 13.336 -11.661 1.00 97.00 163 ALA A C 1
ATOM 1274 O O . ALA A 1 163 ? 0.130 12.489 -11.568 1.00 97.00 163 ALA A O 1
ATOM 1275 N N . ILE A 1 164 ? 1.419 14.084 -10.630 1.00 95.94 164 ILE A N 1
ATOM 1276 C CA . ILE A 1 164 ? 0.851 13.988 -9.281 1.00 95.94 164 ILE A CA 1
ATOM 1277 C C . ILE A 1 164 ? -0.657 14.259 -9.318 1.00 95.94 164 ILE A C 1
ATOM 1279 O O . ILE A 1 164 ? -1.430 13.466 -8.787 1.00 95.94 164 ILE A O 1
ATOM 1283 N N . GLY A 1 165 ? -1.094 15.324 -9.997 1.00 94.75 165 GLY A N 1
ATOM 1284 C CA . GLY A 1 165 ? -2.517 15.645 -10.137 1.00 94.75 165 GLY A CA 1
ATOM 1285 C C . GLY A 1 165 ? -3.323 14.547 -10.842 1.00 94.75 165 GLY A C 1
ATOM 1286 O O . GLY A 1 165 ? -4.404 14.185 -10.380 1.00 94.75 165 GLY A O 1
ATOM 1287 N N . ASP A 1 166 ? -2.791 13.977 -11.925 1.00 96.06 166 ASP A N 1
ATOM 1288 C CA . ASP A 1 166 ? -3.430 12.882 -12.664 1.00 96.06 166 ASP A CA 1
ATOM 1289 C C . ASP A 1 166 ? -3.492 11.583 -11.839 1.00 96.06 166 ASP A C 1
ATOM 1291 O O . ASP A 1 166 ? -4.552 10.953 -11.776 1.00 96.06 166 ASP A O 1
ATOM 1295 N N . TYR A 1 167 ? -2.414 11.233 -11.127 1.00 96.88 167 TYR A N 1
ATOM 1296 C CA . TYR A 1 167 ? -2.411 10.133 -10.158 1.00 96.88 167 TYR A CA 1
ATOM 1297 C C . TYR A 1 167 ? -3.482 10.346 -9.085 1.00 96.88 167 TYR A C 1
ATOM 1299 O O . TYR A 1 167 ? -4.315 9.472 -8.867 1.00 96.88 167 TYR A O 1
ATOM 1307 N N . GLN A 1 168 ? -3.535 11.533 -8.479 1.00 95.31 168 GLN A N 1
ATOM 1308 C CA . GLN A 1 168 ? -4.530 11.884 -7.466 1.00 95.31 168 GLN A CA 1
ATOM 1309 C C . GLN A 1 168 ? -5.965 11.764 -7.996 1.00 95.31 168 GLN A C 1
ATOM 1311 O O . GLN A 1 168 ? -6.851 11.260 -7.306 1.00 95.31 168 GLN A O 1
ATOM 1316 N N . THR A 1 169 ? -6.229 12.187 -9.235 1.00 94.50 169 THR A N 1
ATOM 1317 C CA . THR A 1 169 ? -7.539 11.985 -9.870 1.00 94.50 169 THR A CA 1
ATOM 1318 C C . THR A 1 169 ? -7.872 10.501 -10.030 1.00 94.50 169 THR A C 1
ATOM 1320 O O . THR A 1 169 ? -9.003 10.102 -9.752 1.00 94.50 169 THR A O 1
ATOM 1323 N N . LYS A 1 170 ? -6.914 9.675 -10.462 1.00 95.94 170 LYS A N 1
ATOM 1324 C CA . LYS A 1 170 ? -7.109 8.228 -10.638 1.00 95.94 170 LYS A CA 1
ATOM 1325 C C . LYS A 1 170 ? -7.307 7.518 -9.300 1.00 95.94 170 LYS A C 1
ATOM 1327 O O . LYS A 1 170 ? -8.275 6.776 -9.153 1.00 95.94 170 LYS A O 1
ATOM 1332 N N . TYR A 1 171 ? -6.478 7.820 -8.308 1.00 96.75 171 TYR A N 1
ATOM 1333 C CA . TYR A 1 171 ? -6.562 7.234 -6.975 1.00 96.75 171 TYR A CA 1
ATOM 1334 C C . TYR A 1 171 ? -7.868 7.611 -6.261 1.00 96.75 171 TYR A C 1
ATOM 1336 O O . TYR A 1 171 ? -8.492 6.779 -5.610 1.00 96.75 171 TYR A O 1
ATOM 1344 N N . ARG A 1 172 ? -8.392 8.824 -6.471 1.00 94.38 172 ARG A N 1
ATOM 1345 C CA . ARG A 1 172 ? -9.723 9.191 -5.956 1.00 94.38 172 ARG A CA 1
ATOM 1346 C C . ARG A 1 172 ? -10.866 8.384 -6.570 1.00 94.38 172 ARG A C 1
ATOM 1348 O O . ARG A 1 172 ? -11.873 8.194 -5.900 1.00 94.38 172 ARG A O 1
ATOM 1355 N N . ARG A 1 173 ? -10.737 7.873 -7.802 1.00 95.56 173 ARG A N 1
ATOM 1356 C CA . ARG A 1 173 ? -11.723 6.919 -8.347 1.00 95.56 173 ARG A CA 1
ATOM 1357 C C . ARG A 1 173 ? -11.676 5.601 -7.582 1.00 95.56 173 ARG A C 1
ATOM 1359 O O . ARG A 1 173 ? -12.727 5.078 -7.235 1.00 95.56 173 ARG A O 1
ATOM 1366 N N . PHE A 1 174 ? -10.482 5.108 -7.258 1.00 97.50 174 PHE A N 1
ATOM 1367 C CA . PHE A 1 174 ? -10.336 3.949 -6.378 1.00 97.50 174 PHE A CA 1
ATOM 1368 C C . PHE A 1 174 ? -11.002 4.198 -5.012 1.00 97.50 174 PHE A C 1
ATOM 1370 O O . PHE A 1 174 ? -11.854 3.415 -4.597 1.00 97.50 174 PHE A O 1
ATOM 1377 N N . LEU A 1 175 ? -10.722 5.337 -4.369 1.00 96.50 175 LEU A N 1
ATOM 1378 C CA . LEU A 1 175 ? -11.356 5.697 -3.095 1.00 96.50 175 LEU A CA 1
ATOM 1379 C C . LEU A 1 175 ? -12.876 5.880 -3.207 1.00 96.50 175 LEU A C 1
ATOM 1381 O O . LEU A 1 175 ? -13.588 5.577 -2.258 1.00 96.50 175 LEU A O 1
ATOM 1385 N N . TRP A 1 176 ? -13.398 6.334 -4.349 1.00 96.12 176 TRP A N 1
ATOM 1386 C CA . TRP A 1 176 ? -14.844 6.378 -4.578 1.00 96.12 176 TRP A CA 1
ATOM 1387 C C . TRP A 1 176 ? -15.424 4.960 -4.640 1.00 96.12 176 TRP A C 1
ATOM 1389 O O . TRP A 1 176 ? -16.383 4.662 -3.937 1.00 96.12 176 TRP A O 1
ATOM 1399 N N . ALA A 1 177 ? -14.828 4.066 -5.427 1.00 97.25 177 ALA A N 1
ATOM 1400 C CA . ALA A 1 177 ? -15.329 2.702 -5.574 1.00 97.25 177 ALA A CA 1
ATOM 1401 C C . ALA A 1 177 ? -15.275 1.901 -4.258 1.00 97.25 177 ALA A C 1
ATOM 1403 O O . ALA A 1 177 ? -16.218 1.184 -3.935 1.00 97.25 177 ALA A O 1
ATOM 1404 N N . PHE A 1 178 ? -14.195 2.036 -3.482 1.00 98.25 178 PHE A N 1
ATOM 1405 C CA . PHE A 1 178 ? -13.924 1.182 -2.318 1.00 98.25 178 PHE A CA 1
ATOM 1406 C C . PHE A 1 178 ? -14.040 1.896 -0.964 1.00 98.25 178 PHE A C 1
ATOM 1408 O O . PHE A 1 178 ? -13.880 1.255 0.071 1.00 98.25 178 PHE A O 1
ATOM 1415 N N . GLY A 1 179 ? -14.334 3.198 -0.928 1.00 96.88 179 GLY A N 1
ATOM 1416 C CA . GLY A 1 179 ? -14.286 4.013 0.293 1.00 96.88 179 GLY A CA 1
ATOM 1417 C C . GLY A 1 179 ? -15.167 3.505 1.435 1.00 96.88 179 GLY A C 1
ATOM 1418 O O . GLY A 1 179 ? -14.755 3.565 2.591 1.00 96.88 179 GLY A O 1
ATOM 1419 N N . ASP A 1 180 ? -16.336 2.939 1.122 1.00 96.88 180 ASP A N 1
ATOM 1420 C CA . ASP A 1 180 ? -17.215 2.333 2.129 1.00 96.88 180 ASP A CA 1
ATOM 1421 C C . ASP A 1 180 ? -16.618 1.077 2.777 1.00 96.88 180 ASP A C 1
ATOM 1423 O O . ASP A 1 180 ? -16.819 0.860 3.966 1.00 96.88 180 ASP A O 1
ATOM 1427 N N . LEU A 1 181 ? -15.848 0.285 2.026 1.00 97.75 181 LEU A N 1
ATOM 1428 C CA . LEU A 1 181 ? -15.113 -0.865 2.558 1.00 97.75 181 LEU A CA 1
ATOM 1429 C C . LEU A 1 181 ? -13.876 -0.421 3.354 1.00 97.75 181 LEU A C 1
ATOM 1431 O O . LEU A 1 181 ? -13.553 -0.994 4.390 1.00 97.75 181 LEU A O 1
ATOM 1435 N N . LEU A 1 182 ? -13.172 0.612 2.881 1.00 97.69 182 LEU A N 1
ATOM 1436 C CA . LEU A 1 182 ? -11.926 1.089 3.494 1.00 97.69 182 LEU A CA 1
ATOM 1437 C C . LEU A 1 182 ? -12.148 1.823 4.827 1.00 97.69 182 LEU A C 1
ATOM 1439 O O . LEU A 1 182 ? -11.229 1.893 5.642 1.00 97.69 182 LEU A O 1
ATOM 1443 N N . ARG A 1 183 ? -13.342 2.386 5.058 1.00 96.62 183 ARG A N 1
ATOM 1444 C CA . ARG A 1 183 ? -13.655 3.151 6.280 1.00 96.62 183 ARG A CA 1
ATOM 1445 C C . ARG A 1 183 ? -14.105 2.307 7.472 1.00 96.62 183 ARG A C 1
ATOM 1447 O O . ARG A 1 183 ? -14.289 2.865 8.551 1.00 96.62 183 ARG A O 1
ATOM 1454 N N . ASP A 1 184 ? -14.338 1.007 7.290 1.00 95.75 184 ASP A N 1
ATOM 1455 C CA . ASP A 1 184 ? -14.781 0.112 8.368 1.00 95.75 184 ASP A CA 1
ATOM 1456 C C . ASP A 1 184 ? -13.943 -1.172 8.525 1.00 95.75 184 ASP A C 1
ATOM 1458 O O . ASP A 1 184 ? -14.072 -1.868 9.536 1.00 95.75 184 ASP A O 1
ATOM 1462 N N . ARG A 1 185 ? -13.070 -1.495 7.562 1.00 95.88 185 ARG A N 1
ATOM 1463 C CA . ARG A 1 185 ? -12.207 -2.682 7.594 1.00 95.88 185 ARG A CA 1
ATOM 1464 C C . ARG A 1 185 ? -10.733 -2.296 7.561 1.00 95.88 185 ARG A C 1
ATOM 1466 O O . ARG A 1 185 ? -10.324 -1.432 6.779 1.00 95.88 185 ARG A O 1
ATOM 1473 N N . PRO A 1 186 ? -9.888 -2.950 8.378 1.00 96.56 186 PRO A N 1
ATOM 1474 C CA . PRO A 1 186 ? -8.453 -2.777 8.253 1.00 96.56 186 PRO A CA 1
ATOM 1475 C C . PRO A 1 186 ? -8.023 -3.210 6.850 1.00 96.56 186 PRO A C 1
ATOM 1477 O O . PRO A 1 186 ? -8.532 -4.180 6.289 1.00 96.56 186 PRO A O 1
ATOM 1480 N N . SER A 1 187 ? -7.099 -2.445 6.280 1.00 98.06 187 SER A N 1
ATOM 1481 C CA . SER A 1 187 ? -6.689 -2.604 4.892 1.00 98.06 187 SER A CA 1
ATOM 1482 C C . SER A 1 187 ? -5.175 -2.480 4.767 1.00 98.06 187 SER A C 1
ATOM 1484 O O . SER A 1 187 ? -4.566 -1.609 5.397 1.00 98.06 187 SER A O 1
ATOM 1486 N N . VAL A 1 188 ? -4.585 -3.340 3.942 1.00 98.56 188 VAL A N 1
ATOM 1487 C CA . VAL A 1 188 ? -3.205 -3.238 3.460 1.00 98.56 188 VAL A CA 1
ATOM 1488 C C . VAL A 1 188 ? -3.266 -2.937 1.972 1.00 98.56 188 VAL A C 1
ATOM 1490 O O . VAL A 1 188 ? -3.878 -3.690 1.217 1.00 98.56 188 VAL A O 1
ATOM 1493 N N . LEU A 1 189 ? -2.645 -1.840 1.552 1.00 98.38 189 LEU A N 1
ATOM 1494 C CA . LEU A 1 189 ? -2.503 -1.485 0.148 1.00 98.38 189 LEU A CA 1
ATOM 1495 C C . LEU A 1 189 ? -1.011 -1.353 -0.147 1.00 98.38 189 LEU A C 1
ATOM 1497 O O . LEU A 1 189 ? -0.278 -0.737 0.627 1.00 98.38 189 LEU A O 1
ATOM 1501 N N . ILE A 1 190 ? -0.558 -1.946 -1.247 1.00 98.25 190 ILE A N 1
ATOM 1502 C CA . ILE A 1 190 ? 0.819 -1.806 -1.732 1.00 98.25 190 ILE A CA 1
ATOM 1503 C C . ILE A 1 190 ? 0.812 -1.454 -3.225 1.00 98.25 190 ILE A C 1
ATOM 1505 O O . ILE A 1 190 ? -0.094 -1.900 -3.930 1.00 98.25 190 ILE A O 1
ATOM 1509 N N . PRO A 1 191 ? 1.789 -0.662 -3.707 1.00 97.62 191 PRO A N 1
ATOM 1510 C CA . PRO A 1 191 ? 1.893 -0.315 -5.121 1.00 97.62 191 PRO A CA 1
ATOM 1511 C C . PRO A 1 191 ? 2.412 -1.484 -5.961 1.00 97.62 191 PRO A C 1
ATOM 1513 O O . PRO A 1 191 ? 3.333 -2.184 -5.531 1.00 97.62 191 PRO A O 1
ATOM 1516 N N . ASP A 1 192 ? 1.909 -1.603 -7.187 1.00 97.25 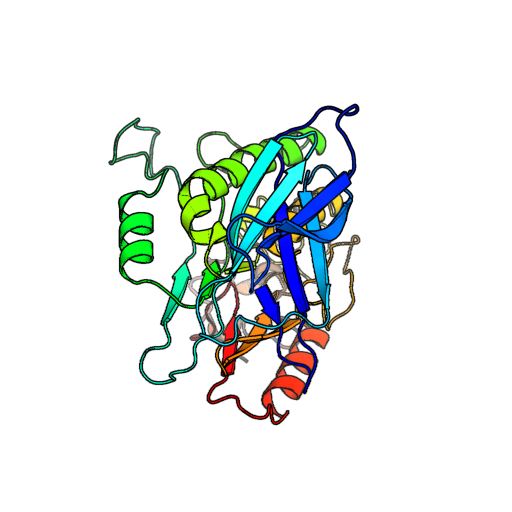192 ASP A N 1
ATOM 1517 C CA . ASP A 1 192 ? 2.553 -2.343 -8.280 1.00 97.25 192 ASP A CA 1
ATOM 1518 C C . ASP A 1 192 ? 2.909 -1.389 -9.443 1.00 97.25 192 ASP A C 1
ATOM 1520 O O . ASP A 1 192 ? 3.030 -0.169 -9.265 1.00 97.25 192 ASP A O 1
ATOM 1524 N N . ASP A 1 193 ? 3.204 -1.933 -10.619 1.00 96.00 193 ASP A N 1
ATOM 1525 C CA . ASP A 1 193 ? 3.766 -1.214 -11.748 1.00 96.00 193 ASP A CA 1
ATOM 1526 C C . ASP A 1 193 ? 2.858 -0.103 -12.265 1.00 96.00 193 ASP A C 1
ATOM 1528 O O . ASP A 1 193 ? 3.338 1.027 -12.437 1.00 96.00 193 ASP A O 1
ATOM 1532 N N . HIS A 1 194 ? 1.565 -0.358 -12.443 1.00 97.00 194 HIS A N 1
ATOM 1533 C CA . HIS A 1 194 ? 0.674 0.661 -12.987 1.00 97.00 194 HIS A CA 1
ATOM 1534 C C . HIS A 1 194 ? 0.458 1.847 -12.034 1.00 97.00 194 HIS A C 1
ATOM 1536 O O . HIS A 1 194 ? 0.342 2.986 -12.507 1.00 97.00 194 HIS A O 1
ATOM 1542 N N . ASP A 1 195 ? 0.521 1.634 -10.715 1.00 97.94 195 ASP A N 1
ATOM 1543 C CA . ASP A 1 195 ? 0.365 2.695 -9.709 1.00 97.94 195 ASP A CA 1
ATOM 1544 C C . ASP A 1 195 ? 1.460 3.763 -9.815 1.00 97.94 195 ASP A C 1
ATOM 1546 O O . ASP A 1 195 ? 1.197 4.960 -9.676 1.00 97.94 195 ASP A O 1
ATOM 1550 N N . VAL A 1 196 ? 2.688 3.349 -10.143 1.00 97.19 196 VAL A N 1
ATOM 1551 C CA . VAL A 1 196 ? 3.829 4.257 -10.356 1.00 97.19 196 VAL A CA 1
ATOM 1552 C C . VAL A 1 196 ? 4.002 4.671 -11.821 1.00 97.19 196 VAL A C 1
ATOM 1554 O O . VAL A 1 196 ? 5.069 5.140 -12.232 1.00 97.19 196 VAL A O 1
ATOM 1557 N N . PHE A 1 197 ? 2.936 4.530 -12.611 1.00 96.38 197 PHE A N 1
ATOM 1558 C CA . PHE A 1 197 ? 2.895 4.777 -14.047 1.00 96.38 197 PHE A CA 1
ATOM 1559 C C . PHE A 1 197 ? 3.958 3.960 -14.778 1.00 96.38 197 PHE A C 1
ATOM 1561 O O . PHE A 1 197 ? 4.773 4.496 -15.526 1.00 96.38 197 PHE A O 1
ATOM 1568 N N . HIS A 1 198 ? 3.958 2.652 -14.616 1.00 92.44 198 HIS A N 1
ATOM 1569 C CA . HIS A 1 198 ? 4.825 1.741 -15.350 1.00 92.44 198 HIS A CA 1
ATOM 1570 C C . HIS A 1 198 ? 3.984 0.697 -16.082 1.00 92.44 198 HIS A C 1
ATOM 1572 O O . HIS A 1 198 ? 2.925 0.330 -15.600 1.00 92.44 198 HIS A O 1
ATOM 1578 N N . GLY A 1 199 ? 4.455 0.211 -17.236 1.00 87.31 199 GLY A N 1
ATOM 1579 C CA . GLY A 1 199 ? 3.823 -0.953 -17.869 1.00 87.31 199 GLY A CA 1
ATOM 1580 C C . GLY A 1 199 ? 4.260 -2.259 -17.203 1.00 87.31 199 GLY A C 1
ATOM 1581 O O . GLY A 1 199 ? 3.447 -3.133 -16.964 1.00 87.31 199 GLY A O 1
ATOM 1582 N N . ASN A 1 200 ? 5.557 -2.370 -16.897 1.00 91.69 200 ASN A N 1
ATOM 1583 C CA . ASN A 1 200 ? 6.151 -3.459 -16.118 1.00 91.69 200 ASN A CA 1
ATOM 1584 C C . ASN A 1 200 ? 7.311 -2.910 -15.286 1.00 91.69 200 ASN A C 1
ATOM 1586 O O . ASN A 1 200 ? 8.277 -2.415 -15.868 1.00 91.69 200 ASN A O 1
ATOM 1590 N N . LEU A 1 201 ? 7.233 -2.964 -13.957 1.00 94.75 201 LEU A N 1
ATOM 1591 C CA . LEU A 1 201 ? 8.260 -2.412 -13.065 1.00 94.75 201 LEU A CA 1
ATOM 1592 C C . LEU A 1 201 ? 9.326 -3.457 -12.716 1.00 94.75 201 LEU A C 1
ATOM 1594 O O . LEU A 1 201 ? 9.015 -4.525 -12.181 1.00 94.75 201 LEU A O 1
ATOM 1598 N N . TRP A 1 202 ? 10.583 -3.086 -12.964 1.00 95.12 202 TRP A N 1
ATOM 1599 C CA . TRP A 1 202 ? 11.788 -3.748 -12.461 1.00 95.12 202 TRP A CA 1
ATOM 1600 C C . TRP A 1 202 ? 12.539 -2.718 -11.625 1.00 95.12 202 TRP A C 1
ATOM 1602 O O . TRP A 1 202 ? 13.294 -1.923 -12.175 1.00 95.12 202 TRP A O 1
ATOM 1612 N N . GLY A 1 203 ? 12.262 -2.616 -10.327 1.00 96.12 203 GLY A N 1
ATOM 1613 C CA . GLY A 1 203 ? 12.705 -1.477 -9.522 1.00 96.12 203 GLY A CA 1
ATOM 1614 C C . GLY A 1 203 ? 14.223 -1.323 -9.436 1.00 96.12 203 GLY A C 1
ATOM 1615 O O . GLY A 1 203 ? 14.684 -0.192 -9.269 1.00 96.12 203 GLY A O 1
ATOM 1616 N N . ALA A 1 204 ? 14.987 -2.412 -9.612 1.00 96.25 204 ALA A N 1
ATOM 1617 C CA . ALA A 1 204 ? 16.451 -2.428 -9.694 1.00 96.25 204 ALA A CA 1
ATOM 1618 C C . ALA A 1 204 ? 17.119 -1.549 -8.615 1.00 96.25 204 ALA A C 1
ATOM 1620 O O . ALA A 1 204 ? 17.955 -0.686 -8.900 1.00 96.25 204 ALA A O 1
ATOM 1621 N N . GLY A 1 205 ? 16.663 -1.686 -7.367 1.00 96.19 205 GLY A N 1
ATOM 1622 C CA . GLY A 1 205 ? 17.174 -0.927 -6.224 1.00 96.19 205 GLY A CA 1
ATOM 1623 C C . GLY A 1 205 ? 16.831 0.569 -6.245 1.00 96.19 205 GLY A C 1
ATOM 1624 O O . GLY A 1 205 ? 17.521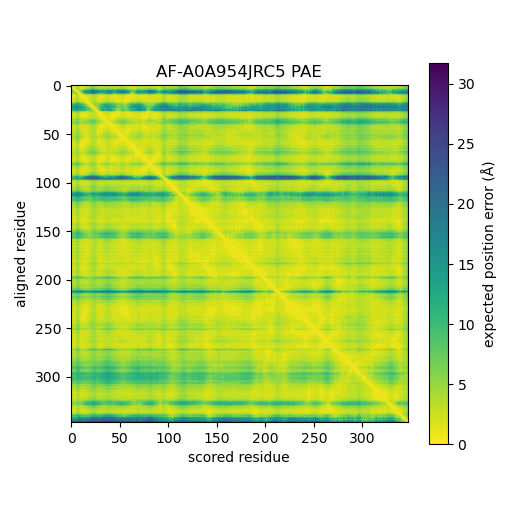 1.376 -5.620 1.00 96.19 205 GLY A O 1
ATOM 1625 N N . GLY A 1 206 ? 15.777 0.968 -6.958 1.00 96.50 206 GLY A N 1
ATOM 1626 C CA . GLY A 1 206 ? 15.286 2.344 -6.993 1.00 96.50 206 GLY A CA 1
ATOM 1627 C C . GLY A 1 206 ? 16.055 3.273 -7.931 1.00 96.50 206 GLY A C 1
ATOM 1628 O O . GLY A 1 206 ? 15.971 4.494 -7.783 1.00 96.50 206 GLY A O 1
ATOM 1629 N N . VAL A 1 207 ? 16.830 2.743 -8.882 1.00 96.19 207 VAL A N 1
ATOM 1630 C CA . VAL A 1 207 ? 17.555 3.579 -9.851 1.00 96.19 207 VAL A CA 1
ATOM 1631 C C . VAL A 1 207 ? 16.603 4.277 -10.826 1.00 96.19 207 VAL A C 1
ATOM 1633 O O . VAL A 1 207 ? 15.471 3.854 -11.058 1.00 96.19 207 VAL A O 1
ATOM 1636 N N . ARG A 1 208 ? 17.070 5.370 -11.437 1.00 95.88 208 ARG A N 1
ATOM 1637 C CA . ARG A 1 208 ? 16.345 6.045 -12.516 1.00 95.88 208 ARG A CA 1
ATOM 1638 C C . ARG A 1 208 ? 16.452 5.227 -13.802 1.00 95.88 208 ARG A C 1
ATOM 1640 O O . ARG A 1 208 ? 17.554 5.083 -14.334 1.00 95.88 208 ARG A O 1
ATOM 1647 N N . ALA A 1 209 ? 15.317 4.791 -14.342 1.00 95.12 209 ALA A N 1
ATOM 1648 C CA . ALA A 1 209 ? 15.280 4.088 -15.620 1.00 95.12 209 ALA A CA 1
ATOM 1649 C C . ALA A 1 209 ? 15.756 4.994 -16.769 1.00 95.12 209 ALA A C 1
ATOM 1651 O O . ALA A 1 209 ? 15.336 6.151 -16.898 1.00 95.12 209 ALA A O 1
ATOM 1652 N N . LYS A 1 210 ? 16.646 4.468 -17.617 1.00 93.88 210 LYS A N 1
ATOM 1653 C CA . LYS A 1 210 ? 17.210 5.160 -18.787 1.00 93.88 210 LYS A CA 1
ATOM 1654 C C . LYS A 1 210 ? 17.194 4.226 -19.986 1.00 93.88 210 LYS A C 1
ATOM 1656 O O . LYS A 1 210 ? 17.582 3.068 -19.865 1.00 93.88 210 LYS A O 1
ATOM 1661 N N . ALA A 1 211 ? 16.771 4.730 -21.141 1.00 93.19 211 ALA A N 1
ATOM 1662 C CA . ALA A 1 211 ? 16.880 3.965 -22.378 1.00 93.19 211 ALA A CA 1
ATOM 1663 C C . ALA A 1 211 ? 18.359 3.663 -22.670 1.00 93.19 211 ALA A C 1
ATOM 1665 O O . ALA A 1 211 ? 19.221 4.524 -22.472 1.00 93.19 211 ALA A O 1
ATOM 1666 N N . LYS A 1 212 ? 18.630 2.437 -23.112 1.00 90.00 212 LYS A N 1
ATOM 1667 C CA . LYS A 1 212 ? 19.927 1.975 -23.630 1.00 90.00 212 LYS A CA 1
ATOM 1668 C C . LYS A 1 212 ? 19.707 1.539 -25.083 1.00 90.00 212 LYS A C 1
ATOM 1670 O O . LYS A 1 212 ? 18.560 1.431 -25.494 1.00 90.00 212 LYS A O 1
ATOM 1675 N N . GLU A 1 213 ? 20.766 1.323 -25.861 1.00 84.19 213 GLU A N 1
ATOM 1676 C CA . GLU A 1 213 ? 20.677 1.142 -27.326 1.00 84.19 213 GLU A CA 1
ATOM 1677 C C . GLU A 1 213 ? 19.510 0.247 -27.783 1.00 84.19 213 GLU A C 1
ATOM 1679 O O . GLU A 1 213 ? 18.661 0.700 -28.547 1.00 84.19 213 GLU A O 1
ATOM 1684 N N . GLU A 1 214 ? 19.406 -0.970 -27.246 1.00 86.19 214 GLU A N 1
ATOM 1685 C CA . GLU A 1 214 ? 18.347 -1.927 -27.606 1.00 86.19 214 GLU A CA 1
ATOM 1686 C C . GLU A 1 214 ? 17.232 -2.052 -26.553 1.00 86.19 214 GLU A C 1
ATOM 1688 O O . GLU A 1 214 ? 16.279 -2.808 -26.744 1.00 86.19 214 GLU A O 1
ATOM 1693 N N . LEU A 1 215 ? 17.315 -1.301 -25.448 1.00 90.00 215 LEU A N 1
ATOM 1694 C CA . LEU A 1 215 ? 16.385 -1.406 -24.323 1.00 90.00 215 LEU A CA 1
ATOM 1695 C C . LEU A 1 215 ? 15.621 -0.105 -24.101 1.00 90.00 215 LEU A C 1
ATOM 1697 O O . LEU A 1 215 ? 16.187 0.986 -23.967 1.00 90.00 215 LEU A O 1
ATOM 1701 N N . THR A 1 216 ? 14.303 -0.233 -23.975 1.00 91.94 216 THR A N 1
ATOM 1702 C CA . THR A 1 216 ? 13.475 0.877 -23.507 1.00 91.94 216 THR A CA 1
ATOM 1703 C C . THR A 1 216 ? 13.909 1.296 -22.099 1.00 91.94 216 THR A C 1
ATOM 1705 O O . THR A 1 216 ? 14.535 0.529 -21.372 1.00 91.94 216 THR A O 1
ATOM 1708 N N . ALA A 1 217 ? 13.569 2.517 -21.672 1.00 91.88 217 ALA A N 1
ATOM 1709 C CA . ALA A 1 217 ? 13.868 2.935 -20.300 1.00 91.88 217 ALA A CA 1
ATOM 1710 C C . ALA A 1 217 ? 13.270 1.969 -19.264 1.00 91.88 217 ALA A C 1
ATOM 1712 O O . ALA A 1 217 ? 13.918 1.683 -18.268 1.00 91.88 217 ALA A O 1
ATOM 1713 N N . GLN A 1 218 ? 12.081 1.439 -19.550 1.00 91.06 218 GLN A N 1
ATOM 1714 C CA . GLN A 1 218 ? 11.418 0.428 -18.739 1.00 91.06 218 GLN A CA 1
ATOM 1715 C C . GLN A 1 218 ? 12.206 -0.890 -18.708 1.00 91.06 218 GLN A C 1
ATOM 1717 O O . GLN A 1 218 ? 12.520 -1.374 -17.627 1.00 91.06 218 GLN A O 1
ATOM 1722 N N . ASP A 1 219 ? 12.589 -1.439 -19.862 1.00 92.31 219 ASP A N 1
ATOM 1723 C CA . ASP A 1 219 ? 13.322 -2.713 -19.926 1.00 92.31 219 ASP A CA 1
ATOM 1724 C C . ASP A 1 219 ? 14.764 -2.602 -19.395 1.00 92.31 219 ASP A C 1
ATOM 1726 O O . ASP A 1 219 ? 15.370 -3.603 -19.031 1.00 92.31 219 ASP A O 1
ATOM 1730 N N . SER A 1 220 ? 15.335 -1.402 -19.292 1.00 93.50 220 SER A N 1
ATOM 1731 C CA . SER A 1 220 ? 16.655 -1.197 -18.678 1.00 93.50 220 SER A CA 1
ATOM 1732 C C . SER A 1 220 ? 16.679 -1.354 -17.152 1.00 93.50 220 SER A C 1
ATOM 1734 O O . SER A 1 220 ? 17.774 -1.367 -16.584 1.00 93.50 220 SER A O 1
ATOM 1736 N N . GLY A 1 221 ? 15.515 -1.436 -16.498 1.00 95.19 221 GLY A N 1
ATOM 1737 C CA . GLY A 1 221 ? 15.372 -1.435 -15.042 1.00 95.19 221 GLY A CA 1
ATOM 1738 C C . GLY A 1 221 ? 15.397 -0.038 -14.414 1.00 95.19 221 GLY A C 1
ATOM 1739 O O . GLY A 1 221 ? 15.940 0.920 -14.970 1.00 95.19 221 GLY A O 1
ATOM 1740 N N . GLY A 1 222 ? 14.797 0.068 -13.234 1.00 96.50 222 GLY A N 1
ATOM 1741 C CA . GLY A 1 222 ? 14.550 1.294 -12.490 1.00 96.50 222 GLY A CA 1
ATOM 1742 C C . GLY A 1 222 ? 13.144 1.870 -12.679 1.00 96.50 222 GLY A C 1
ATOM 1743 O O . GLY A 1 222 ? 12.280 1.303 -13.343 1.00 96.50 222 GLY A O 1
ATOM 1744 N N . TYR A 1 223 ? 12.939 3.059 -12.113 1.00 97.25 223 TYR A N 1
ATOM 1745 C CA . TYR A 1 223 ? 11.676 3.798 -12.164 1.00 97.25 223 TYR A CA 1
ATOM 1746 C C . TYR A 1 223 ? 11.684 4.857 -13.269 1.00 97.25 223 TYR A C 1
ATOM 1748 O O . TYR A 1 223 ? 12.582 5.708 -13.335 1.00 97.25 223 TYR A O 1
ATOM 1756 N N . THR A 1 224 ? 10.660 4.842 -14.129 1.00 95.50 224 THR A N 1
ATOM 1757 C CA . THR A 1 224 ? 10.470 5.846 -15.197 1.00 95.50 224 THR A CA 1
ATOM 1758 C C . THR A 1 224 ? 9.882 7.166 -14.705 1.00 95.50 224 THR A C 1
ATOM 1760 O O . THR A 1 224 ? 10.021 8.187 -15.386 1.00 95.50 224 THR A O 1
ATOM 1763 N N . MET A 1 225 ? 9.331 7.211 -13.491 1.00 97.06 225 MET A N 1
ATOM 1764 C CA . MET A 1 225 ? 8.920 8.433 -12.785 1.00 97.06 225 MET A CA 1
ATOM 1765 C C . MET A 1 225 ? 9.961 8.839 -11.718 1.00 97.06 225 MET A C 1
ATOM 1767 O O . MET A 1 225 ? 10.725 7.980 -11.267 1.00 97.06 225 MET A O 1
ATOM 1771 N N . PRO A 1 226 ? 10.127 10.143 -11.421 1.00 97.06 226 PRO A N 1
ATOM 1772 C CA . PRO A 1 226 ? 11.096 10.610 -10.426 1.00 97.06 226 PRO A CA 1
ATOM 1773 C C . PRO A 1 226 ? 10.669 10.210 -9.004 1.00 97.06 226 PRO A C 1
ATOM 1775 O O . PRO A 1 226 ? 9.495 9.906 -8.776 1.00 97.06 226 PRO A O 1
ATOM 1778 N N . ALA A 1 227 ? 11.611 10.219 -8.057 1.00 97.81 227 ALA A N 1
ATOM 1779 C CA . ALA A 1 227 ? 11.388 9.772 -6.678 1.00 97.81 227 ALA A CA 1
ATOM 1780 C C . ALA A 1 227 ? 10.215 10.496 -6.009 1.00 97.81 227 ALA A C 1
ATOM 1782 O O . ALA A 1 227 ? 9.422 9.880 -5.311 1.00 97.81 227 ALA A O 1
ATOM 1783 N N . GLU A 1 228 ? 10.079 11.794 -6.269 1.00 98.12 228 GLU A N 1
ATOM 1784 C CA . GLU A 1 228 ? 9.036 12.656 -5.722 1.00 98.12 228 GLU A CA 1
ATOM 1785 C C . GLU A 1 228 ? 7.636 12.156 -6.094 1.00 98.12 228 GLU A C 1
ATOM 1787 O O . GLU A 1 228 ? 6.759 12.091 -5.239 1.00 98.12 228 GLU A O 1
ATOM 1792 N N . PHE A 1 229 ? 7.439 11.723 -7.344 1.00 98.38 229 PHE A N 1
ATOM 1793 C CA . PHE A 1 229 ? 6.177 11.119 -7.773 1.00 98.38 229 PHE A CA 1
ATOM 1794 C C . PHE A 1 229 ? 5.954 9.763 -7.095 1.00 98.38 229 PHE A C 1
ATOM 1796 O O . PHE A 1 229 ? 4.884 9.513 -6.549 1.00 98.38 229 PHE A O 1
ATOM 1803 N N . VAL A 1 230 ? 6.972 8.898 -7.096 1.00 98.38 230 VAL A N 1
ATOM 1804 C CA . VAL A 1 230 ? 6.878 7.555 -6.500 1.00 98.38 230 VAL A CA 1
ATOM 1805 C C . VAL A 1 230 ? 6.563 7.641 -5.002 1.00 98.38 230 VAL A C 1
ATOM 1807 O O . VAL A 1 230 ? 5.737 6.888 -4.499 1.00 98.38 230 VAL A O 1
ATOM 1810 N N . ASN A 1 231 ? 7.139 8.613 -4.297 1.00 98.56 231 ASN A N 1
ATOM 1811 C CA . ASN A 1 231 ? 6.903 8.829 -2.873 1.00 98.56 231 ASN A CA 1
ATOM 1812 C C . ASN A 1 231 ? 5.475 9.312 -2.577 1.00 98.56 231 ASN A C 1
ATOM 1814 O O . ASN A 1 231 ? 4.921 8.924 -1.549 1.00 98.56 231 ASN A O 1
ATOM 1818 N N . VAL A 1 232 ? 4.847 10.087 -3.473 1.00 98.19 232 VAL A N 1
ATOM 1819 C CA . VAL A 1 232 ? 3.411 10.415 -3.378 1.00 98.19 232 VAL A CA 1
ATOM 1820 C C . VAL A 1 232 ? 2.558 9.150 -3.482 1.00 98.19 232 VAL A C 1
ATOM 1822 O O . VAL A 1 232 ? 1.635 8.972 -2.683 1.00 98.19 232 VAL A O 1
ATOM 1825 N N . VAL A 1 233 ? 2.884 8.254 -4.420 1.00 98.44 233 VAL A N 1
ATOM 1826 C CA . VAL A 1 233 ? 2.196 6.963 -4.587 1.00 98.44 233 VAL A CA 1
ATOM 1827 C C . VAL A 1 233 ? 2.369 6.097 -3.338 1.00 98.44 233 VAL A C 1
ATOM 1829 O O . VAL A 1 233 ? 1.383 5.684 -2.732 1.00 98.44 233 VAL A O 1
ATOM 1832 N N . HIS A 1 234 ? 3.610 5.899 -2.887 1.00 98.38 234 HIS A N 1
ATOM 1833 C CA . HIS A 1 234 ? 3.922 5.108 -1.696 1.00 98.38 234 HIS A CA 1
ATOM 1834 C C . HIS A 1 234 ? 3.195 5.648 -0.466 1.00 98.38 234 HIS A C 1
ATOM 1836 O O . HIS A 1 234 ? 2.497 4.902 0.212 1.00 98.38 234 HIS A O 1
ATOM 1842 N N . ARG A 1 235 ? 3.267 6.959 -0.205 1.00 97.62 235 ARG A N 1
ATOM 1843 C CA . ARG A 1 235 ? 2.558 7.556 0.933 1.00 97.62 235 ARG A CA 1
ATOM 1844 C C . ARG A 1 235 ? 1.049 7.343 0.833 1.00 97.62 235 ARG A C 1
ATOM 1846 O O . ARG A 1 235 ? 0.404 7.101 1.851 1.00 97.62 235 ARG A O 1
ATOM 1853 N N . SER A 1 236 ? 0.489 7.418 -0.370 1.00 97.88 236 SER A N 1
ATOM 1854 C CA . SER A 1 236 ? -0.948 7.246 -0.561 1.00 97.88 236 SER A CA 1
ATOM 1855 C C . SER A 1 236 ? -1.426 5.828 -0.245 1.00 97.88 236 SER A C 1
ATOM 1857 O O . SER A 1 236 ? -2.536 5.668 0.247 1.00 97.88 236 SER A O 1
ATOM 1859 N N . LEU A 1 237 ? -0.596 4.820 -0.506 1.00 98.06 237 LEU A N 1
ATOM 1860 C CA . LEU A 1 237 ? -0.975 3.414 -0.369 1.00 98.06 237 LEU A CA 1
ATOM 1861 C C . LEU A 1 237 ? -0.531 2.805 0.965 1.00 98.06 237 LEU A C 1
ATOM 1863 O O . LEU A 1 237 ? -1.259 2.015 1.552 1.00 98.06 237 LEU A O 1
ATOM 1867 N N . THR A 1 238 ? 0.638 3.189 1.480 1.00 98.12 238 THR A N 1
ATOM 1868 C CA . THR A 1 238 ? 1.311 2.432 2.548 1.00 98.12 238 THR A CA 1
ATOM 1869 C C . THR A 1 238 ? 1.438 3.193 3.865 1.00 98.12 238 THR A C 1
ATOM 1871 O O . THR A 1 238 ? 2.009 2.669 4.819 1.00 98.12 238 THR A O 1
ATOM 1874 N N . SER A 1 239 ? 0.955 4.436 3.959 1.00 97.00 239 SER A N 1
ATOM 1875 C CA . SER A 1 239 ? 1.178 5.281 5.147 1.00 97.00 239 SER A CA 1
ATOM 1876 C C . SER A 1 239 ? 0.485 4.788 6.419 1.00 97.00 239 SER A C 1
ATOM 1878 O O . SER A 1 239 ? 0.889 5.172 7.511 1.00 97.00 239 SER A O 1
ATOM 1880 N N . ASN A 1 240 ? -0.525 3.921 6.309 1.00 96.94 240 ASN A N 1
ATOM 1881 C CA . ASN A 1 240 ? -1.171 3.296 7.463 1.00 96.94 240 ASN A CA 1
ATOM 1882 C C . ASN A 1 240 ? -0.475 2.001 7.929 1.00 96.94 240 ASN A C 1
ATOM 1884 O O . ASN A 1 240 ? -0.959 1.363 8.867 1.00 96.94 240 ASN A O 1
ATOM 1888 N N . LEU A 1 241 ? 0.608 1.579 7.270 1.00 97.69 241 LEU A N 1
ATOM 1889 C CA . LEU A 1 241 ? 1.399 0.419 7.676 1.00 97.69 241 LEU A CA 1
ATOM 1890 C C . LEU A 1 241 ? 2.396 0.796 8.784 1.00 97.69 241 LEU A C 1
ATOM 1892 O O . LEU A 1 241 ? 2.755 1.968 8.919 1.00 97.69 241 LEU A O 1
ATOM 1896 N N . PRO A 1 242 ? 2.871 -0.172 9.591 1.00 96.50 242 PRO A N 1
ATOM 1897 C CA . PRO A 1 242 ? 3.980 0.080 10.502 1.00 96.50 242 PRO A CA 1
ATOM 1898 C C . PRO A 1 242 ? 5.243 0.544 9.759 1.00 96.50 242 PRO A C 1
ATOM 1900 O O . PRO A 1 242 ? 5.413 0.236 8.576 1.00 96.50 242 PRO A O 1
ATOM 1903 N N . PRO A 1 243 ? 6.176 1.224 10.452 1.00 95.19 243 PRO A N 1
ATOM 1904 C CA . PRO A 1 243 ? 7.423 1.673 9.846 1.00 95.19 243 PRO A CA 1
ATOM 1905 C C . PRO A 1 243 ? 8.179 0.547 9.137 1.00 95.19 243 PRO A C 1
ATOM 1907 O O . PRO A 1 243 ? 8.208 -0.593 9.620 1.00 95.19 243 PRO A O 1
ATOM 1910 N N . SER A 1 244 ? 8.819 0.898 8.019 1.00 96.81 244 SER A N 1
ATOM 1911 C CA . SER A 1 244 ? 9.648 -0.019 7.238 1.00 96.81 244 SER A CA 1
ATOM 1912 C C . SER A 1 244 ? 10.731 -0.663 8.111 1.00 96.81 244 SER A C 1
ATOM 1914 O O . SER A 1 244 ? 11.320 -0.019 8.982 1.00 96.81 244 SER A O 1
ATOM 1916 N N . ARG A 1 245 ? 10.973 -1.953 7.889 1.00 96.88 245 ARG A N 1
ATOM 1917 C CA . ARG A 1 245 ? 11.990 -2.777 8.559 1.00 96.88 245 ARG A CA 1
ATOM 1918 C C . ARG A 1 245 ? 13.272 -2.915 7.732 1.00 96.88 245 ARG A C 1
ATOM 1920 O O . ARG A 1 245 ? 14.212 -3.571 8.170 1.00 96.88 245 ARG A O 1
ATOM 1927 N N . VAL A 1 246 ? 13.313 -2.289 6.560 1.00 96.81 246 VAL A N 1
ATOM 1928 C CA . VAL A 1 246 ? 14.497 -2.175 5.698 1.00 96.81 246 VAL A CA 1
ATOM 1929 C C . VAL A 1 246 ? 14.924 -0.710 5.595 1.00 96.81 246 VAL A C 1
ATOM 1931 O O . VAL A 1 246 ? 14.267 0.169 6.159 1.00 96.81 246 VAL A O 1
ATOM 1934 N N . THR A 1 247 ? 16.024 -0.428 4.891 1.00 95.94 247 THR A N 1
ATOM 1935 C CA . THR A 1 247 ? 16.530 0.940 4.698 1.00 95.94 247 THR A CA 1
ATOM 1936 C C . THR A 1 247 ? 15.388 1.872 4.272 1.00 95.94 247 THR A C 1
ATOM 1938 O O . THR A 1 247 ? 14.680 1.557 3.313 1.00 95.94 247 THR A O 1
ATOM 1941 N N . PRO A 1 248 ? 15.173 3.014 4.956 1.00 96.06 248 PRO A N 1
ATOM 1942 C CA . PRO A 1 248 ? 13.966 3.830 4.789 1.00 96.06 248 PRO A CA 1
ATOM 1943 C C . PRO A 1 248 ? 13.824 4.439 3.391 1.00 96.06 248 PRO A C 1
ATOM 1945 O O . PRO A 1 248 ? 12.711 4.757 2.971 1.00 96.06 248 PRO A O 1
ATOM 1948 N N . THR A 1 249 ? 14.933 4.597 2.665 1.00 97.50 249 THR A N 1
ATOM 1949 C CA . THR A 1 249 ? 14.945 5.031 1.269 1.00 97.50 249 THR A CA 1
ATOM 1950 C C . THR A 1 249 ? 15.971 4.260 0.443 1.00 97.50 249 THR A C 1
ATOM 1952 O O . THR A 1 249 ? 17.001 3.828 0.956 1.00 97.50 249 THR A O 1
ATOM 1955 N N . ILE A 1 250 ? 15.711 4.109 -0.855 1.00 96.94 250 ILE A N 1
ATOM 1956 C CA . ILE A 1 250 ? 16.625 3.474 -1.814 1.00 96.94 250 ILE A CA 1
ATOM 1957 C C . ILE A 1 250 ? 16.858 4.356 -3.043 1.00 96.94 250 ILE A C 1
ATOM 1959 O O . ILE A 1 250 ? 16.075 5.263 -3.343 1.00 96.94 250 ILE A O 1
ATOM 1963 N N . GLY A 1 251 ? 17.941 4.068 -3.769 1.00 96.00 251 GLY A N 1
ATOM 1964 C CA . GLY A 1 251 ? 18.258 4.676 -5.059 1.00 96.00 251 GLY A CA 1
ATOM 1965 C C . GLY A 1 251 ? 18.166 6.202 -5.049 1.00 96.00 251 GLY A C 1
ATOM 1966 O O . GLY A 1 251 ? 18.870 6.881 -4.306 1.00 96.00 251 GLY A O 1
ATOM 1967 N N . GLN A 1 252 ? 17.276 6.747 -5.875 1.00 95.31 252 GLN A N 1
ATOM 1968 C CA . GLN A 1 252 ? 17.040 8.192 -6.018 1.00 95.31 252 GLN A CA 1
ATOM 1969 C C . GLN A 1 252 ? 16.244 8.841 -4.860 1.00 95.31 252 GLN A C 1
ATOM 1971 O O . GLN A 1 252 ? 15.710 9.931 -5.034 1.00 95.31 252 GLN A O 1
ATOM 1976 N N . GLY A 1 253 ? 16.151 8.197 -3.691 1.00 97.38 253 GLY A N 1
ATOM 1977 C CA . GLY A 1 253 ? 15.389 8.688 -2.535 1.00 97.38 253 GLY A CA 1
ATOM 1978 C C . GLY A 1 253 ? 13.950 8.166 -2.470 1.00 97.38 253 GLY A C 1
ATOM 1979 O O . GLY A 1 253 ? 13.079 8.837 -1.917 1.00 97.38 253 GLY A O 1
ATOM 1980 N N . ILE A 1 254 ? 13.690 6.988 -3.044 1.00 98.50 254 ILE A N 1
ATOM 1981 C CA . ILE A 1 254 ? 12.375 6.332 -3.017 1.00 98.50 254 ILE A CA 1
ATOM 1982 C C . ILE A 1 254 ? 12.153 5.706 -1.639 1.00 98.50 254 ILE A C 1
ATOM 1984 O O . ILE A 1 254 ? 13.008 4.951 -1.186 1.00 98.50 254 ILE A O 1
ATOM 1988 N N . THR A 1 255 ? 11.027 5.989 -0.984 1.00 97.88 255 THR A N 1
ATOM 1989 C CA . THR A 1 255 ? 10.680 5.441 0.338 1.00 97.88 255 THR A CA 1
ATOM 1990 C C . THR A 1 255 ? 10.373 3.946 0.280 1.00 97.88 255 THR A C 1
ATOM 1992 O O . THR A 1 255 ? 9.775 3.478 -0.682 1.00 97.88 255 THR A O 1
ATOM 1995 N N . THR A 1 256 ? 10.746 3.184 1.308 1.00 98.12 256 THR A N 1
ATOM 1996 C CA . THR A 1 256 ? 10.430 1.746 1.413 1.00 98.12 256 THR A CA 1
ATOM 1997 C C . THR A 1 256 ? 9.268 1.488 2.374 1.00 98.12 256 THR A C 1
ATOM 1999 O O . THR A 1 256 ? 8.946 2.330 3.213 1.00 98.12 256 THR A O 1
ATOM 2002 N N . TYR A 1 257 ? 8.631 0.320 2.255 1.00 97.75 257 TYR A N 1
ATOM 2003 C CA . TYR A 1 257 ? 7.453 -0.048 3.055 1.00 97.75 257 TYR A CA 1
ATOM 2004 C C . TYR A 1 257 ? 7.417 -1.526 3.486 1.00 97.75 257 TYR A C 1
ATOM 2006 O O . TYR A 1 257 ? 6.388 -1.993 3.970 1.00 97.75 257 TYR A O 1
ATOM 2014 N N . THR A 1 258 ? 8.521 -2.272 3.346 1.00 98.25 258 THR A N 1
ATOM 2015 C CA . THR A 1 258 ? 8.599 -3.663 3.829 1.00 98.25 258 THR A CA 1
ATOM 2016 C C . THR A 1 258 ? 8.431 -3.684 5.340 1.00 98.25 258 THR A C 1
ATOM 2018 O O . THR A 1 258 ? 9.211 -3.055 6.053 1.00 98.25 258 THR A O 1
ATOM 2021 N N . THR A 1 259 ? 7.440 -4.402 5.857 1.00 97.69 259 THR A N 1
ATOM 2022 C CA . THR A 1 259 ? 7.153 -4.411 7.296 1.00 97.69 259 THR A CA 1
ATOM 2023 C C . THR A 1 259 ? 6.392 -5.666 7.717 1.00 97.69 259 THR A C 1
ATOM 2025 O O . THR A 1 259 ? 6.103 -6.528 6.893 1.00 97.69 259 THR A O 1
ATOM 2028 N N . GLY A 1 260 ? 6.070 -5.787 9.002 1.00 96.44 260 GLY A N 1
ATOM 2029 C CA . GLY A 1 260 ? 5.219 -6.853 9.523 1.00 96.44 260 GLY A CA 1
ATOM 2030 C C . GLY A 1 260 ? 4.292 -6.346 10.619 1.00 96.44 260 GLY A C 1
ATOM 2031 O O . GLY A 1 260 ? 4.576 -5.327 11.249 1.00 96.44 260 GLY A O 1
ATOM 2032 N N . PHE A 1 261 ? 3.174 -7.039 10.814 1.00 96.12 261 PHE A N 1
ATOM 2033 C CA . PHE A 1 261 ? 2.178 -6.726 11.839 1.00 96.12 261 PHE A CA 1
ATOM 2034 C C . PHE A 1 261 ? 1.386 -7.975 12.226 1.00 96.12 261 PHE A C 1
ATOM 2036 O O . PHE A 1 261 ? 1.370 -8.964 11.493 1.00 96.12 261 PHE A O 1
ATOM 2043 N N . VAL A 1 262 ? 0.687 -7.910 13.359 1.00 94.75 262 VAL A N 1
ATOM 2044 C CA . VAL A 1 262 ? -0.260 -8.952 13.780 1.00 94.75 262 VAL A CA 1
ATOM 2045 C C . VAL A 1 262 ? -1.673 -8.384 13.807 1.00 94.75 262 VAL A C 1
ATOM 2047 O O . VAL A 1 262 ? -1.888 -7.302 14.359 1.00 94.75 262 VAL A O 1
ATOM 2050 N N . TRP A 1 263 ? -2.618 -9.115 13.213 1.00 93.50 263 TRP A N 1
ATOM 2051 C CA . TRP A 1 263 ? -4.050 -8.804 13.227 1.00 93.50 263 TRP A CA 1
ATOM 2052 C C . TRP A 1 263 ? -4.881 -10.086 13.193 1.00 93.50 263 TRP A C 1
ATOM 2054 O O . TRP A 1 263 ? -4.638 -10.948 12.349 1.00 93.50 263 TRP A O 1
ATOM 2064 N N . GLY A 1 264 ? -5.865 -10.224 14.086 1.00 92.12 264 GLY A N 1
ATOM 2065 C CA . GLY A 1 264 ? -6.749 -11.396 14.113 1.00 92.12 264 GLY A CA 1
ATOM 2066 C C . GLY A 1 264 ? -5.974 -12.687 14.356 1.00 92.12 264 GLY A C 1
ATOM 2067 O O . GLY A 1 264 ? -6.277 -13.724 13.765 1.00 92.12 264 GLY A O 1
ATOM 2068 N N . HIS A 1 265 ? -4.915 -12.600 15.170 1.00 91.56 265 HIS A N 1
ATOM 2069 C CA . HIS A 1 265 ? -3.990 -13.703 15.433 1.00 91.56 265 HIS A CA 1
ATOM 2070 C C . HIS A 1 265 ? -3.282 -14.262 14.177 1.00 91.56 265 HIS A C 1
ATOM 2072 O O . HIS A 1 265 ? -2.777 -15.386 14.188 1.00 91.56 265 HIS A O 1
ATOM 2078 N N . VAL A 1 266 ? -3.200 -13.482 13.099 1.00 94.19 266 VAL A N 1
ATOM 2079 C CA . VAL A 1 266 ? -2.393 -13.787 11.913 1.00 94.19 266 VAL A CA 1
ATOM 2080 C C . VAL A 1 266 ? -1.168 -12.881 11.907 1.00 94.19 266 VAL A C 1
ATOM 2082 O O . VAL A 1 266 ? -1.290 -11.665 12.058 1.00 94.19 266 VAL A O 1
ATOM 2085 N N . ASN A 1 267 ? 0.017 -13.470 11.743 1.00 95.81 267 ASN A N 1
ATOM 2086 C CA . ASN A 1 267 ? 1.258 -12.719 11.585 1.00 95.81 267 ASN A CA 1
ATOM 2087 C C . ASN A 1 267 ? 1.503 -12.439 10.096 1.00 95.81 267 ASN A C 1
ATOM 2089 O O . ASN A 1 267 ? 1.638 -13.370 9.301 1.00 95.81 267 ASN A O 1
ATOM 2093 N N . PHE A 1 268 ? 1.559 -11.167 9.716 1.00 97.44 268 PHE A N 1
ATOM 2094 C CA . PHE A 1 268 ? 1.742 -10.735 8.337 1.00 97.44 268 PHE A CA 1
ATOM 2095 C C . PHE A 1 268 ? 3.158 -10.223 8.090 1.00 97.44 268 PHE A C 1
ATOM 2097 O O . PHE A 1 268 ? 3.695 -9.449 8.882 1.00 97.44 268 PHE A O 1
ATOM 2104 N N . ALA A 1 269 ? 3.713 -10.580 6.935 1.00 97.75 269 ALA A N 1
ATOM 2105 C CA . ALA A 1 269 ? 4.838 -9.889 6.316 1.00 97.75 269 ALA A CA 1
ATOM 2106 C C . ALA A 1 269 ? 4.343 -9.162 5.062 1.00 97.75 269 ALA A C 1
ATOM 2108 O O . ALA A 1 269 ? 3.706 -9.770 4.207 1.00 97.75 269 ALA A O 1
ATOM 2109 N N . VAL A 1 270 ? 4.645 -7.872 4.940 1.00 98.31 270 VAL A N 1
ATOM 2110 C CA . VAL A 1 270 ? 4.362 -7.052 3.757 1.00 98.31 270 VAL A CA 1
ATOM 2111 C C . VAL A 1 270 ? 5.664 -6.829 3.009 1.00 98.31 270 VAL A C 1
ATO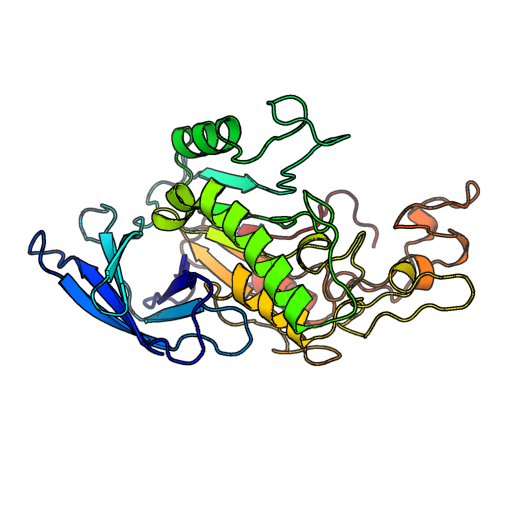M 2113 O O . VAL A 1 270 ? 6.614 -6.280 3.570 1.00 98.31 270 VAL A O 1
ATOM 2116 N N . LEU A 1 271 ? 5.700 -7.252 1.750 1.00 97.31 271 LEU A N 1
ATOM 2117 C CA . LEU A 1 271 ? 6.858 -7.128 0.877 1.00 97.31 271 LEU A CA 1
ATOM 2118 C C . LEU A 1 271 ? 6.670 -6.019 -0.149 1.00 97.31 271 LEU A C 1
ATOM 2120 O O . LEU A 1 271 ? 5.563 -5.674 -0.554 1.00 97.31 271 LEU A O 1
ATOM 2124 N N . ALA A 1 272 ? 7.801 -5.486 -0.582 1.00 95.44 272 ALA A N 1
ATOM 2125 C CA . ALA A 1 272 ? 7.916 -4.485 -1.623 1.00 95.44 272 ALA A CA 1
ATOM 2126 C C . ALA A 1 272 ? 8.651 -5.105 -2.827 1.00 95.44 272 ALA A C 1
ATOM 2128 O O . ALA A 1 272 ? 9.724 -4.655 -3.230 1.00 95.44 272 ALA A O 1
ATOM 2129 N N . ASP A 1 273 ? 8.120 -6.207 -3.364 1.00 89.56 273 ASP A N 1
ATOM 2130 C CA . ASP A 1 273 ? 8.876 -7.114 -4.239 1.00 89.56 273 ASP A CA 1
ATOM 2131 C C . ASP A 1 273 ? 9.357 -6.459 -5.545 1.00 89.56 273 ASP A C 1
ATOM 2133 O O . ASP A 1 273 ? 10.443 -6.764 -6.036 1.00 89.56 273 ASP A O 1
ATOM 2137 N N . ARG A 1 274 ? 8.622 -5.469 -6.058 1.00 93.19 274 ARG A N 1
ATOM 2138 C CA . ARG A 1 274 ? 9.005 -4.745 -7.269 1.00 93.19 274 ARG A CA 1
ATOM 2139 C C . ARG A 1 274 ? 10.191 -3.815 -7.076 1.00 93.19 274 ARG A C 1
ATOM 2141 O O . ARG A 1 274 ? 10.837 -3.493 -8.067 1.00 93.19 274 ARG A O 1
ATOM 2148 N N . MET A 1 275 ? 10.476 -3.352 -5.856 1.00 95.62 275 MET A N 1
ATOM 2149 C CA . MET A 1 275 ? 11.429 -2.255 -5.631 1.00 95.62 275 MET A CA 1
ATOM 2150 C C . MET A 1 275 ? 12.890 -2.657 -5.890 1.00 95.62 275 MET A C 1
ATOM 2152 O O . MET A 1 275 ? 13.678 -1.833 -6.363 1.00 95.62 275 MET A O 1
ATOM 2156 N N . TRP A 1 276 ? 13.253 -3.912 -5.613 1.00 94.81 276 TRP A N 1
ATOM 2157 C CA . TRP A 1 276 ? 14.619 -4.426 -5.794 1.00 94.81 276 TRP A CA 1
ATOM 2158 C C . TRP A 1 276 ? 14.781 -5.290 -7.037 1.00 94.81 276 TRP A C 1
ATOM 2160 O O . TRP A 1 276 ? 15.897 -5.387 -7.533 1.00 94.81 276 TRP A O 1
ATOM 2170 N N . LYS A 1 277 ? 13.683 -5.849 -7.556 1.00 93.56 277 LYS A N 1
ATOM 2171 C CA . LYS A 1 277 ? 13.682 -6.768 -8.692 1.00 93.56 277 LYS A CA 1
ATOM 2172 C C . LYS A 1 277 ? 14.492 -6.235 -9.872 1.00 93.56 277 LYS A C 1
ATOM 2174 O O . LYS A 1 277 ? 14.184 -5.165 -10.410 1.00 93.56 277 LYS A O 1
ATOM 2179 N N . ASP A 1 278 ? 15.493 -7.004 -10.279 1.00 94.25 278 ASP A N 1
ATOM 2180 C CA . ASP A 1 278 ? 16.314 -6.695 -11.441 1.00 94.25 278 ASP A CA 1
ATOM 2181 C C . ASP A 1 278 ? 15.534 -6.877 -12.744 1.00 94.25 278 ASP A C 1
ATOM 2183 O O . ASP A 1 278 ? 14.586 -7.662 -12.844 1.00 94.25 278 ASP A O 1
ATOM 2187 N N . SER A 1 279 ? 15.947 -6.137 -13.776 1.00 94.00 279 SER A N 1
ATOM 2188 C CA . SER A 1 279 ? 15.369 -6.320 -15.103 1.00 94.00 279 SER A CA 1
ATOM 2189 C C . SER A 1 279 ? 15.878 -7.621 -15.731 1.00 94.00 279 SER A C 1
ATOM 2191 O O . SER A 1 279 ? 17.094 -7.766 -15.915 1.00 94.00 279 SER A O 1
ATOM 2193 N N . PRO A 1 280 ? 14.984 -8.525 -16.171 1.00 92.44 280 PRO A N 1
ATOM 2194 C CA . PRO A 1 280 ? 15.396 -9.737 -16.868 1.00 92.44 280 PRO A CA 1
ATOM 2195 C C . PRO A 1 280 ? 16.086 -9.422 -18.205 1.00 92.44 280 PRO A C 1
ATOM 2197 O O . PRO A 1 280 ? 16.974 -10.160 -18.620 1.00 92.44 280 PRO A O 1
ATOM 2200 N N . SER A 1 281 ? 15.775 -8.289 -18.847 1.00 93.56 281 SER A N 1
ATOM 2201 C CA . SER A 1 281 ? 16.459 -7.853 -20.074 1.00 93.56 281 SER A CA 1
ATOM 2202 C C . SER A 1 281 ? 17.924 -7.475 -19.843 1.00 93.56 281 SER A C 1
ATOM 2204 O O . SER A 1 281 ? 18.717 -7.499 -20.780 1.00 93.56 281 SER A O 1
ATOM 2206 N N . VAL A 1 282 ? 18.284 -7.100 -18.609 1.00 93.50 282 VAL A N 1
ATOM 2207 C CA . VAL A 1 282 ? 19.668 -6.796 -18.217 1.00 93.50 282 VAL A CA 1
ATOM 2208 C C . VAL A 1 282 ? 20.383 -8.055 -17.737 1.00 93.50 282 VAL A C 1
ATOM 2210 O O . VAL A 1 282 ? 21.539 -8.260 -18.097 1.00 93.50 282 VAL A O 1
ATOM 2213 N N . MET A 1 283 ? 19.702 -8.891 -16.950 1.00 93.69 283 MET A N 1
ATOM 2214 C CA . MET A 1 283 ? 20.304 -10.082 -16.345 1.00 93.69 283 MET A CA 1
ATOM 2215 C C . MET A 1 283 ? 20.449 -11.253 -17.327 1.00 93.69 283 MET A C 1
ATOM 2217 O O . MET A 1 283 ? 21.433 -11.982 -17.259 1.00 93.69 283 MET A O 1
ATOM 2221 N N . ALA A 1 284 ? 19.525 -11.399 -18.279 1.00 93.38 284 ALA A N 1
ATOM 2222 C CA . ALA A 1 284 ? 19.509 -12.478 -19.266 1.00 93.38 284 ALA A CA 1
ATOM 2223 C C . ALA A 1 284 ? 19.328 -11.924 -20.700 1.00 93.38 284 ALA A C 1
ATOM 2225 O O . ALA A 1 284 ? 18.275 -12.115 -21.321 1.00 93.38 284 ALA A O 1
ATOM 2226 N N . PRO A 1 285 ? 20.338 -11.231 -21.266 1.00 92.69 285 PRO A N 1
ATOM 2227 C CA . PRO A 1 285 ? 20.216 -10.560 -22.565 1.00 92.69 285 PRO A CA 1
ATOM 2228 C C . PRO A 1 285 ? 19.920 -11.520 -23.730 1.00 92.69 285 PRO A C 1
ATOM 2230 O O . PRO A 1 285 ? 19.189 -11.161 -24.655 1.00 92.69 285 PRO A O 1
ATOM 2233 N N . GLU A 1 286 ? 20.405 -12.764 -23.667 1.00 92.75 286 GLU A N 1
ATOM 2234 C CA . GLU A 1 286 ? 20.191 -13.782 -24.710 1.00 92.75 286 GLU A CA 1
ATOM 2235 C C . GLU A 1 286 ? 18.714 -14.168 -24.890 1.00 92.75 286 GLU A C 1
ATOM 2237 O O . GLU A 1 286 ? 18.294 -14.538 -25.988 1.00 92.75 286 GLU A O 1
ATOM 2242 N N . ALA A 1 287 ? 17.893 -14.018 -23.846 1.00 92.75 287 ALA A N 1
ATOM 2243 C CA . ALA A 1 287 ? 16.452 -14.267 -23.899 1.00 92.75 287 ALA A CA 1
ATOM 2244 C C . ALA A 1 287 ? 15.679 -13.171 -24.664 1.00 92.75 287 ALA A C 1
ATOM 2246 O O . ALA A 1 287 ? 14.513 -13.359 -25.035 1.00 92.75 287 ALA A O 1
ATOM 2247 N N . ARG A 1 288 ? 16.328 -12.026 -24.930 1.00 92.75 288 ARG A N 1
ATOM 2248 C CA . ARG A 1 288 ? 15.781 -10.881 -25.678 1.00 92.75 288 ARG A CA 1
ATOM 2249 C C . ARG A 1 288 ? 14.435 -10.403 -25.137 1.00 92.75 288 ARG A C 1
ATOM 2251 O O . ARG A 1 288 ? 13.515 -10.142 -25.907 1.00 92.75 288 ARG A O 1
ATOM 2258 N N . TYR A 1 289 ? 14.311 -10.319 -23.814 1.00 91.12 289 TYR A N 1
ATOM 2259 C CA . TYR A 1 289 ? 13.079 -9.903 -23.150 1.00 91.12 289 TYR A CA 1
ATOM 2260 C C . TYR A 1 289 ? 12.528 -8.589 -23.713 1.00 91.12 289 TYR A C 1
ATOM 2262 O O . TYR A 1 289 ? 13.243 -7.593 -23.839 1.00 91.12 289 TYR A O 1
ATOM 2270 N N . ARG A 1 290 ? 11.222 -8.573 -23.987 1.00 87.44 290 ARG A N 1
ATOM 2271 C CA . ARG A 1 290 ? 10.483 -7.367 -24.362 1.00 87.44 290 ARG A CA 1
ATOM 2272 C C . ARG A 1 290 ? 9.246 -7.261 -23.492 1.00 87.44 290 ARG A C 1
ATOM 2274 O O . ARG A 1 290 ? 8.376 -8.128 -23.556 1.00 87.44 290 ARG A O 1
ATOM 2281 N N . ASN A 1 291 ? 9.180 -6.223 -22.661 1.00 84.31 291 ASN A N 1
ATOM 2282 C CA . ASN A 1 291 ? 8.091 -6.049 -21.705 1.00 84.31 291 ASN A CA 1
ATOM 2283 C C . ASN A 1 291 ? 7.880 -7.275 -20.787 1.00 84.31 291 ASN A C 1
ATOM 2285 O O . ASN A 1 291 ? 6.751 -7.699 -20.561 1.00 84.31 291 ASN A O 1
ATOM 2289 N N . GLY A 1 292 ? 8.971 -7.896 -20.326 1.00 85.50 292 GLY A N 1
ATOM 2290 C CA . GLY A 1 292 ? 8.921 -9.083 -19.460 1.00 85.50 292 GLY A CA 1
ATOM 2291 C C . GLY A 1 292 ? 8.698 -10.426 -20.166 1.00 85.50 292 GLY A C 1
ATOM 2292 O O . GLY A 1 292 ? 8.720 -11.455 -19.499 1.00 85.50 292 GLY A O 1
ATOM 2293 N N . TRP A 1 293 ? 8.568 -10.454 -21.497 1.00 89.00 293 TRP A N 1
ATOM 2294 C CA . TRP A 1 293 ? 8.372 -11.691 -22.264 1.00 89.00 293 TRP A CA 1
ATOM 2295 C C . TRP A 1 293 ? 9.615 -12.079 -23.062 1.00 89.00 293 TRP A C 1
ATOM 2297 O O . TRP A 1 293 ? 10.109 -11.266 -23.849 1.00 89.00 293 TRP A O 1
ATOM 2307 N N . ILE A 1 294 ? 10.071 -13.327 -22.914 1.00 91.75 294 ILE A N 1
ATOM 2308 C CA . ILE A 1 294 ? 11.145 -13.922 -23.729 1.00 91.75 294 ILE A CA 1
ATOM 2309 C C . ILE A 1 294 ? 10.757 -13.827 -25.208 1.00 91.75 294 ILE A C 1
ATOM 2311 O O . ILE A 1 294 ? 9.646 -14.197 -25.585 1.00 91.75 294 ILE A O 1
ATOM 2315 N N . GLN A 1 295 ? 11.660 -13.310 -26.042 1.00 93.88 295 GLN A N 1
ATOM 2316 C CA . GLN A 1 295 ? 11.460 -13.248 -27.498 1.00 93.88 295 GLN A CA 1
ATOM 2317 C C . GLN A 1 295 ? 12.322 -14.267 -28.242 1.00 93.88 295 GLN A C 1
ATOM 2319 O O . GLN A 1 295 ? 12.059 -14.560 -29.408 1.00 93.88 295 GLN A O 1
ATOM 2324 N N . ASN A 1 296 ? 13.363 -14.789 -27.594 1.00 93.56 296 ASN A N 1
ATOM 2325 C CA . ASN A 1 296 ? 14.202 -15.820 -28.174 1.00 93.56 296 ASN A CA 1
ATOM 2326 C C . ASN A 1 296 ? 13.569 -17.205 -27.966 1.00 93.56 296 ASN A C 1
ATOM 2328 O O . ASN A 1 296 ? 13.560 -17.719 -26.853 1.00 93.56 296 ASN A O 1
ATOM 2332 N N . GLY A 1 297 ? 13.043 -17.801 -29.040 1.00 91.88 297 GLY A N 1
ATOM 2333 C CA . GLY A 1 297 ? 12.409 -19.124 -28.996 1.00 91.88 297 GLY A CA 1
ATOM 2334 C C . GLY A 1 297 ? 13.369 -20.283 -28.708 1.00 91.88 297 GLY A C 1
ATOM 2335 O O . GLY A 1 297 ? 12.901 -21.377 -28.407 1.00 91.88 297 GLY A O 1
ATOM 2336 N N . ASP A 1 298 ? 14.680 -20.040 -28.779 1.00 93.50 298 ASP A N 1
ATOM 2337 C CA . ASP A 1 298 ? 15.714 -21.041 -28.505 1.00 93.50 298 ASP A CA 1
ATOM 2338 C C . ASP A 1 298 ? 16.136 -21.078 -27.021 1.00 93.50 298 ASP A C 1
ATOM 2340 O O . ASP A 1 298 ? 16.940 -21.926 -26.642 1.00 93.50 298 ASP A O 1
ATOM 2344 N N . VAL A 1 299 ? 15.619 -20.168 -26.183 1.00 90.56 299 VAL A N 1
ATOM 2345 C CA . VAL A 1 299 ? 15.964 -20.057 -24.754 1.00 90.56 299 VAL A CA 1
ATOM 2346 C C . VAL A 1 299 ? 14.852 -20.655 -23.893 1.00 90.56 299 VAL A C 1
ATOM 2348 O O . VAL A 1 299 ? 13.697 -20.233 -23.990 1.00 90.56 299 VAL A O 1
ATOM 2351 N N . ASP A 1 300 ? 15.191 -21.609 -23.018 1.00 87.50 300 ASP A N 1
ATOM 2352 C CA . ASP A 1 300 ? 14.279 -22.061 -21.963 1.00 87.50 300 ASP A CA 1
ATOM 2353 C C . ASP A 1 300 ? 14.236 -20.987 -20.864 1.00 87.50 300 ASP A C 1
ATOM 2355 O O . ASP A 1 300 ? 15.254 -20.399 -20.503 1.00 87.50 300 ASP A O 1
ATOM 2359 N N . ALA A 1 301 ? 13.060 -20.721 -20.293 1.00 84.69 301 ALA A N 1
ATOM 2360 C CA . ALA A 1 301 ? 12.925 -19.772 -19.189 1.00 84.69 301 ALA A CA 1
ATOM 2361 C C . ALA A 1 301 ? 13.828 -20.129 -17.993 1.00 84.69 301 ALA A C 1
ATOM 2363 O O . ALA A 1 301 ? 14.297 -19.233 -17.294 1.00 84.69 301 ALA A O 1
ATOM 2364 N N . ARG A 1 302 ? 14.130 -21.417 -17.788 1.00 85.75 302 ARG A N 1
ATOM 2365 C CA . ARG A 1 302 ? 15.066 -21.879 -16.750 1.00 85.75 302 ARG A CA 1
ATOM 2366 C C . ARG A 1 302 ? 16.498 -21.392 -16.967 1.00 85.75 302 ARG A C 1
ATOM 2368 O O . ARG A 1 302 ? 17.223 -21.242 -15.995 1.00 85.75 302 ARG A O 1
ATOM 2375 N N . ASP A 1 303 ? 16.891 -21.100 -18.204 1.00 86.56 303 ASP A N 1
ATOM 2376 C CA . ASP A 1 303 ? 18.233 -20.593 -18.519 1.00 86.56 303 ASP A CA 1
ATOM 2377 C C . ASP A 1 303 ? 18.402 -19.113 -18.126 1.00 86.56 303 ASP A C 1
ATOM 2379 O O . ASP A 1 303 ? 19.500 -18.562 -18.194 1.00 86.56 303 ASP A O 1
ATOM 2383 N N . THR A 1 304 ? 17.310 -18.452 -17.726 1.00 87.50 304 THR A N 1
ATOM 2384 C CA . THR A 1 304 ? 17.303 -17.050 -17.273 1.00 87.50 304 THR A CA 1
ATOM 2385 C C . THR A 1 304 ? 17.484 -16.907 -15.762 1.00 87.50 304 THR A C 1
ATOM 2387 O O . THR A 1 304 ? 17.570 -15.789 -15.252 1.00 87.50 304 THR A O 1
ATOM 2390 N N . ASP A 1 305 ? 17.601 -18.037 -15.065 1.00 88.38 305 ASP A N 1
ATOM 2391 C CA . ASP A 1 305 ? 17.973 -18.122 -13.660 1.00 88.38 305 ASP A CA 1
ATOM 2392 C C . ASP A 1 305 ? 19.492 -17.954 -13.510 1.00 88.38 305 ASP A C 1
ATOM 2394 O O . ASP A 1 305 ? 20.276 -18.903 -13.599 1.00 88.38 305 ASP A O 1
ATOM 2398 N N . VAL A 1 306 ? 19.927 -16.696 -13.415 1.00 89.75 306 VAL A N 1
ATOM 2399 C CA . VAL A 1 306 ? 21.345 -16.331 -13.471 1.00 89.75 306 VAL A CA 1
ATOM 2400 C C . VAL A 1 306 ? 21.883 -15.920 -12.098 1.00 89.75 306 VAL A C 1
ATOM 2402 O O . VAL A 1 306 ? 21.239 -15.145 -11.382 1.00 89.75 306 VAL A O 1
ATOM 2405 N N . PRO A 1 307 ? 23.110 -16.345 -11.734 1.00 89.94 307 PRO A N 1
ATOM 2406 C CA . PRO A 1 307 ? 23.727 -15.930 -10.483 1.00 89.94 307 PRO A CA 1
ATOM 2407 C C . PRO A 1 307 ? 23.812 -14.406 -10.351 1.00 89.94 307 PRO A C 1
ATOM 2409 O O . PRO A 1 307 ? 24.316 -13.714 -11.237 1.00 89.94 307 PRO A O 1
ATOM 2412 N N . GLY A 1 308 ? 23.375 -13.893 -9.202 1.00 89.00 308 GLY A N 1
ATOM 2413 C CA . GLY A 1 308 ? 23.454 -12.472 -8.861 1.00 89.00 308 GLY A CA 1
ATOM 2414 C C . GLY A 1 308 ? 22.235 -11.635 -9.254 1.00 89.00 308 GLY A C 1
ATOM 2415 O O . GLY A 1 308 ? 22.215 -10.460 -8.895 1.00 89.00 308 GLY A O 1
ATOM 2416 N N . ALA A 1 309 ? 21.232 -12.208 -9.930 1.00 91.19 309 ALA A N 1
ATOM 2417 C CA . ALA A 1 309 ? 19.941 -11.546 -10.110 1.00 91.19 309 ALA A CA 1
ATOM 2418 C C . ALA A 1 309 ? 19.217 -11.397 -8.766 1.00 91.19 309 ALA A C 1
ATOM 2420 O O . ALA A 1 309 ? 19.156 -12.334 -7.972 1.00 91.19 309 ALA A O 1
ATOM 2421 N N . GLN A 1 310 ? 18.664 -10.213 -8.513 1.00 91.62 310 GLN A N 1
ATOM 2422 C CA . GLN A 1 310 ? 17.920 -9.916 -7.295 1.00 91.62 310 GLN A CA 1
ATOM 2423 C C . GLN A 1 310 ? 16.417 -9.887 -7.556 1.00 91.62 310 GLN A C 1
ATOM 2425 O O . GLN A 1 310 ? 15.943 -9.270 -8.513 1.00 91.62 310 GLN A O 1
ATOM 2430 N N . LEU A 1 311 ? 15.657 -10.505 -6.649 1.00 90.81 311 LEU A N 1
ATOM 2431 C CA . LEU A 1 311 ? 14.203 -10.364 -6.583 1.00 90.81 311 LEU A CA 1
ATOM 2432 C C . LEU A 1 311 ? 13.801 -9.400 -5.465 1.00 90.81 311 LEU A C 1
ATOM 2434 O O . LEU A 1 311 ? 13.217 -8.354 -5.727 1.00 90.81 311 LEU A O 1
ATOM 2438 N N . LEU A 1 312 ? 14.127 -9.747 -4.218 1.00 93.62 312 LEU A N 1
ATOM 2439 C CA . LEU A 1 312 ? 13.692 -9.002 -3.034 1.00 93.62 312 LEU A CA 1
ATOM 2440 C C . LEU A 1 312 ? 14.778 -8.083 -2.470 1.00 93.62 312 LEU A C 1
ATOM 2442 O O . LEU A 1 312 ? 14.458 -7.127 -1.763 1.00 93.62 312 LEU A O 1
ATOM 2446 N N . GLY A 1 313 ? 16.042 -8.347 -2.795 1.00 94.06 313 GLY A N 1
ATOM 2447 C CA . GLY A 1 313 ? 17.181 -7.665 -2.195 1.00 94.06 313 GLY A CA 1
ATOM 2448 C C . GLY A 1 313 ? 17.467 -8.165 -0.774 1.00 94.06 313 GLY A C 1
ATOM 2449 O O . GLY A 1 313 ? 16.589 -8.643 -0.051 1.00 94.06 313 GLY A O 1
ATOM 2450 N N . SER A 1 314 ? 18.722 -8.022 -0.350 1.00 95.12 314 SER A N 1
ATOM 2451 C CA . SER A 1 314 ? 19.244 -8.700 0.845 1.00 95.12 314 SER A CA 1
ATOM 2452 C C . SER A 1 314 ? 18.577 -8.292 2.163 1.00 95.12 314 SER A C 1
ATOM 2454 O O . SER A 1 314 ? 18.501 -9.096 3.089 1.00 95.12 314 SER A O 1
ATOM 2456 N N . GLU A 1 315 ? 18.085 -7.056 2.285 1.00 96.75 315 GLU A N 1
ATOM 2457 C CA . GLU A 1 315 ? 17.432 -6.604 3.519 1.00 96.75 315 GLU A CA 1
ATOM 2458 C C . GLU A 1 315 ? 16.026 -7.179 3.689 1.00 96.75 315 GLU A C 1
ATOM 2460 O O . GLU A 1 315 ? 15.659 -7.536 4.807 1.00 96.75 315 GLU A O 1
ATOM 2465 N N . GLN A 1 316 ? 15.259 -7.307 2.600 1.00 96.19 316 GLN A N 1
ATOM 2466 C CA . GLN A 1 316 ? 13.955 -7.968 2.651 1.00 96.19 316 GLN A CA 1
ATOM 2467 C C . GLN A 1 316 ? 14.103 -9.471 2.878 1.00 96.19 316 GLN A C 1
ATOM 2469 O O . GLN A 1 316 ? 13.330 -10.044 3.638 1.00 96.19 316 GLN A O 1
ATOM 2474 N N . GLU A 1 317 ? 15.097 -10.103 2.249 1.00 96.00 317 GLU A N 1
ATOM 2475 C CA . GLU A 1 317 ? 15.399 -11.523 2.459 1.00 96.00 317 GLU A CA 1
ATOM 2476 C C . GLU A 1 317 ? 15.779 -11.796 3.915 1.00 96.00 317 GLU A C 1
ATOM 2478 O O . GLU A 1 317 ? 15.228 -12.705 4.531 1.00 96.00 317 GLU A O 1
ATOM 2483 N N . ARG A 1 318 ? 16.641 -10.953 4.501 1.00 97.62 318 ARG A N 1
ATOM 2484 C CA . ARG A 1 318 ? 16.986 -11.027 5.926 1.00 97.62 318 ARG A CA 1
ATOM 2485 C C . ARG A 1 318 ? 15.760 -10.825 6.818 1.00 97.62 318 ARG A C 1
ATOM 2487 O O . ARG A 1 318 ? 15.553 -11.610 7.737 1.00 97.62 318 ARG A O 1
ATOM 2494 N N . PHE A 1 319 ? 14.928 -9.820 6.531 1.00 97.25 319 PHE A N 1
ATOM 2495 C CA . PHE A 1 319 ? 13.672 -9.605 7.257 1.00 97.25 319 PHE A CA 1
ATOM 2496 C C . PHE A 1 319 ? 12.763 -10.840 7.196 1.00 97.25 319 PHE A C 1
ATOM 2498 O O . PHE A 1 319 ? 12.255 -11.272 8.227 1.00 97.25 319 PHE A O 1
ATOM 2505 N N . LEU A 1 320 ? 12.581 -11.434 6.014 1.00 96.19 320 LEU A N 1
ATOM 2506 C CA . LEU A 1 320 ? 11.769 -12.637 5.833 1.00 96.19 320 LEU A CA 1
ATOM 2507 C C . LEU A 1 320 ? 12.342 -13.843 6.574 1.00 96.19 320 LEU A C 1
ATOM 2509 O O . LEU A 1 320 ? 11.580 -14.601 7.169 1.00 96.19 320 LEU A O 1
ATOM 2513 N N . GLU A 1 321 ? 13.662 -14.024 6.556 1.00 96.88 321 GLU A N 1
ATOM 2514 C CA . GLU A 1 321 ? 14.327 -15.099 7.288 1.00 96.88 321 GLU A CA 1
ATOM 2515 C C . GLU A 1 321 ? 14.123 -14.952 8.801 1.00 96.88 321 GLU A C 1
ATOM 2517 O O . GLU A 1 321 ? 13.754 -15.918 9.476 1.00 96.88 321 GLU A O 1
ATOM 2522 N N . GLU A 1 322 ? 14.319 -13.746 9.334 1.00 96.25 322 GLU A N 1
ATOM 2523 C CA . GLU A 1 322 ? 14.095 -13.432 10.745 1.00 96.25 322 GLU A CA 1
ATOM 2524 C C . GLU A 1 322 ? 12.623 -13.635 11.128 1.00 96.25 322 GLU A C 1
ATOM 2526 O O . GLU A 1 322 ? 12.324 -14.344 12.090 1.00 96.25 322 GLU A O 1
ATOM 2531 N N . TRP A 1 323 ? 11.697 -13.095 10.334 1.00 95.94 323 TRP A N 1
ATOM 2532 C CA . TRP A 1 323 ? 10.253 -13.217 10.531 1.00 95.94 323 TRP A CA 1
ATOM 2533 C C . TRP A 1 323 ? 9.767 -14.673 10.474 1.00 95.94 323 TRP A C 1
ATOM 2535 O O . TRP A 1 323 ? 8.972 -15.105 11.311 1.00 95.94 323 TRP A O 1
ATOM 2545 N N . ALA A 1 324 ? 10.279 -15.473 9.534 1.00 94.81 324 ALA A N 1
ATOM 2546 C CA . ALA A 1 324 ? 9.922 -16.883 9.404 1.00 94.81 324 ALA A CA 1
ATOM 2547 C C . ALA A 1 324 ? 10.444 -17.736 10.574 1.00 94.81 324 ALA A C 1
ATOM 2549 O O . ALA A 1 324 ? 9.856 -18.772 10.901 1.00 94.81 324 ALA A O 1
ATOM 2550 N N . ARG A 1 325 ? 11.536 -17.321 11.221 1.00 94.19 325 ARG A N 1
ATOM 2551 C CA . ARG A 1 325 ? 12.123 -18.026 12.371 1.00 94.19 325 ARG A CA 1
ATOM 2552 C C . ARG A 1 325 ? 11.553 -17.560 13.712 1.00 94.19 325 ARG A C 1
ATOM 2554 O O . ARG A 1 325 ? 11.538 -18.350 14.652 1.00 94.19 325 ARG A O 1
ATOM 2561 N N . ALA A 1 326 ? 11.091 -16.317 13.811 1.00 91.06 326 ALA A N 1
ATOM 2562 C CA . ALA A 1 326 ? 10.604 -15.730 15.055 1.00 91.06 326 ALA A CA 1
ATOM 2563 C C . ALA A 1 326 ? 9.276 -16.352 15.516 1.00 91.06 326 ALA A C 1
ATOM 2565 O O . ALA A 1 326 ? 8.289 -16.348 14.782 1.00 91.06 326 ALA A O 1
ATOM 2566 N N . GLU A 1 327 ? 9.216 -16.861 16.747 1.00 85.94 327 GLU A N 1
ATOM 2567 C CA . GLU A 1 327 ? 7.942 -17.256 17.357 1.00 85.94 327 GLU A CA 1
ATOM 2568 C C . GLU A 1 327 ? 7.105 -16.015 17.680 1.00 85.94 327 GLU A C 1
ATOM 2570 O O . GLU A 1 327 ? 7.507 -15.193 18.501 1.00 85.94 327 GLU A O 1
ATOM 2575 N N . GLU A 1 328 ? 5.922 -15.908 17.073 1.00 87.69 328 GLU A N 1
ATOM 2576 C CA . GLU A 1 328 ? 4.981 -14.822 17.348 1.00 87.69 328 GLU A CA 1
ATOM 2577 C C . GLU A 1 328 ? 3.826 -15.355 18.195 1.00 87.69 328 GLU A C 1
ATOM 2579 O O . GLU A 1 328 ? 2.983 -16.134 17.729 1.00 87.69 328 GLU A O 1
ATOM 2584 N N . ARG A 1 329 ? 3.827 -15.002 19.485 1.00 83.00 329 ARG A N 1
ATOM 2585 C CA . ARG A 1 329 ? 2.909 -15.597 20.463 1.00 83.00 329 ARG A CA 1
ATOM 2586 C C . ARG A 1 329 ? 1.466 -15.248 20.135 1.00 83.00 329 ARG A C 1
ATOM 2588 O O . ARG A 1 329 ? 1.134 -14.111 19.835 1.00 83.00 329 ARG A O 1
ATOM 2595 N N . GLY A 1 330 ? 0.592 -16.238 20.285 1.00 85.50 330 GLY A N 1
ATOM 2596 C CA . GLY A 1 330 ? -0.836 -16.044 20.064 1.00 85.50 330 GLY A CA 1
ATOM 2597 C C . GLY A 1 330 ? -1.211 -15.900 18.593 1.00 85.50 330 GLY A C 1
ATOM 2598 O O . GLY A 1 330 ? -2.332 -15.489 18.331 1.00 85.50 330 GLY A O 1
ATOM 2599 N N . THR A 1 331 ? -0.323 -16.240 17.653 1.00 91.12 331 THR A N 1
ATOM 2600 C CA . THR A 1 331 ? -0.668 -16.333 16.230 1.00 91.12 331 THR A CA 1
ATOM 2601 C C . THR A 1 331 ? -0.869 -17.785 15.808 1.00 91.12 331 THR A C 1
ATOM 2603 O O . THR A 1 331 ? -0.183 -18.678 16.307 1.00 91.12 331 THR A O 1
ATOM 2606 N N . TRP A 1 332 ? -1.841 -18.040 14.930 1.00 91.31 332 TRP A N 1
ATOM 2607 C CA . TRP A 1 332 ? -2.172 -19.392 14.449 1.00 91.31 332 TRP A CA 1
ATOM 2608 C C . TRP A 1 332 ? -1.637 -19.669 13.041 1.00 91.31 332 TRP A C 1
ATOM 2610 O O . TRP A 1 332 ? -1.496 -20.828 12.655 1.00 91.31 332 TRP A O 1
ATOM 2620 N N . THR A 1 333 ? -1.312 -18.623 12.276 1.00 93.12 333 THR A N 1
ATOM 2621 C CA . THR A 1 333 ? -0.689 -18.745 10.956 1.00 93.12 333 THR A CA 1
ATOM 2622 C C . THR A 1 333 ? 0.149 -17.518 10.600 1.00 93.12 333 THR A C 1
ATOM 2624 O O . THR A 1 333 ? 0.160 -16.505 11.307 1.00 93.12 333 THR A O 1
ATOM 2627 N N . ARG A 1 334 ? 0.845 -17.629 9.469 1.00 94.69 334 ARG A N 1
ATOM 2628 C CA . ARG A 1 334 ? 1.659 -16.588 8.854 1.00 94.69 334 ARG A CA 1
ATOM 2629 C C . ARG A 1 334 ? 1.234 -16.361 7.410 1.00 94.69 334 ARG A C 1
ATOM 2631 O O . ARG A 1 334 ? 1.014 -17.324 6.679 1.00 94.69 334 ARG A O 1
ATOM 2638 N N . VAL A 1 335 ? 1.172 -15.101 6.990 1.00 96.06 335 VAL A N 1
ATOM 2639 C CA . VAL A 1 335 ? 0.799 -14.716 5.623 1.00 96.06 335 VAL A CA 1
ATOM 2640 C C . VAL A 1 335 ? 1.803 -13.708 5.077 1.00 96.06 335 VAL A C 1
ATOM 2642 O O . VAL A 1 335 ? 2.094 -12.698 5.713 1.00 96.06 335 VAL A O 1
ATOM 2645 N N . VAL A 1 336 ? 2.323 -13.976 3.882 1.00 96.69 336 VAL A N 1
ATOM 2646 C CA . VAL A 1 336 ? 3.148 -13.026 3.129 1.00 96.69 336 VAL A CA 1
ATOM 2647 C C . VAL A 1 336 ? 2.257 -12.304 2.123 1.00 96.69 336 VAL A C 1
ATOM 2649 O O . VAL A 1 336 ? 1.523 -12.946 1.373 1.00 96.69 336 VAL A O 1
ATOM 2652 N N . LEU A 1 337 ? 2.321 -10.977 2.121 1.00 97.31 337 LEU A N 1
ATOM 2653 C CA . LEU A 1 337 ? 1.610 -10.084 1.215 1.00 97.31 337 LEU A CA 1
ATOM 2654 C C . LEU A 1 337 ? 2.627 -9.483 0.233 1.00 97.31 337 LEU A C 1
ATOM 2656 O O . LEU A 1 337 ? 3.520 -8.742 0.648 1.00 97.31 337 LEU A O 1
ATOM 2660 N N . SER A 1 338 ? 2.503 -9.814 -1.051 1.00 95.69 338 SER A N 1
ATOM 2661 C CA . SER A 1 338 ? 3.389 -9.377 -2.137 1.00 95.69 338 SER A CA 1
ATOM 2662 C C . SER A 1 338 ? 2.609 -9.088 -3.423 1.00 95.69 338 SER A C 1
ATOM 2664 O O . SER A 1 338 ? 1.533 -9.646 -3.639 1.00 95.69 338 SER A O 1
ATOM 2666 N N . GLN A 1 339 ? 3.166 -8.250 -4.298 1.00 92.69 339 GLN A N 1
ATOM 2667 C CA . GLN A 1 339 ? 2.559 -7.922 -5.590 1.00 92.69 339 GLN A CA 1
ATOM 2668 C C . GLN A 1 339 ? 2.549 -9.131 -6.530 1.00 92.69 339 GLN A C 1
ATOM 2670 O O . GLN A 1 339 ? 1.553 -9.436 -7.185 1.00 92.69 339 GLN A O 1
ATOM 2675 N N . SER A 1 340 ? 3.682 -9.829 -6.595 1.00 87.25 340 SER A N 1
ATOM 2676 C CA . SER A 1 340 ? 3.930 -10.920 -7.527 1.00 87.25 340 SER A CA 1
ATOM 2677 C C . SER A 1 340 ? 3.564 -12.278 -6.916 1.00 87.25 340 SER A C 1
ATOM 2679 O O . SER A 1 340 ? 3.762 -12.490 -5.716 1.00 87.25 340 SER A O 1
ATOM 2681 N N . PRO A 1 341 ? 3.103 -13.249 -7.728 1.00 82.75 341 PRO A N 1
ATOM 2682 C CA . PRO A 1 341 ? 2.948 -14.634 -7.296 1.00 82.75 341 PRO A CA 1
ATOM 2683 C C . PRO A 1 341 ? 4.307 -15.348 -7.194 1.00 82.75 341 PRO A C 1
ATOM 2685 O O . PRO A 1 341 ? 5.142 -15.256 -8.091 1.00 82.75 341 PRO A O 1
ATOM 2688 N N . PHE A 1 342 ? 4.500 -16.130 -6.128 1.00 84.19 342 PHE A N 1
ATOM 2689 C CA . PHE A 1 342 ? 5.747 -16.866 -5.848 1.00 84.19 342 PHE A CA 1
ATOM 2690 C C . PHE A 1 342 ? 5.718 -18.324 -6.354 1.00 84.19 342 PHE A C 1
ATOM 2692 O O . PHE A 1 342 ? 6.682 -19.069 -6.197 1.00 84.19 342 PHE A O 1
ATOM 2699 N N . SER A 1 343 ? 4.619 -18.760 -6.978 1.00 72.69 343 SER A N 1
ATOM 2700 C CA . SER A 1 343 ? 4.362 -20.166 -7.331 1.00 72.69 343 SER A CA 1
ATOM 2701 C C . SER A 1 343 ? 5.262 -20.745 -8.434 1.00 72.69 343 SER A C 1
ATOM 2703 O O . SER A 1 343 ? 5.195 -21.943 -8.700 1.00 72.69 343 SER A O 1
ATOM 2705 N N . CYS A 1 344 ? 6.082 -19.919 -9.089 1.00 66.88 344 CYS A N 1
ATOM 2706 C CA . CYS A 1 344 ? 7.009 -20.326 -10.152 1.00 66.88 344 CYS A CA 1
ATOM 2707 C C . CYS A 1 344 ? 8.381 -19.653 -9.999 1.00 66.88 344 CYS A C 1
ATOM 2709 O O . CYS A 1 344 ? 8.996 -19.270 -10.991 1.00 66.88 344 CYS A O 1
ATOM 2711 N N . LEU A 1 345 ? 8.834 -19.450 -8.760 1.00 68.94 345 LEU A N 1
ATOM 2712 C CA . LEU A 1 345 ? 10.187 -18.960 -8.531 1.00 68.94 345 LEU A CA 1
ATOM 2713 C C . LEU A 1 345 ? 11.223 -19.994 -8.974 1.00 68.94 345 LEU A C 1
ATOM 2715 O O . LEU A 1 345 ? 11.115 -21.180 -8.659 1.00 68.94 345 LEU A O 1
ATOM 2719 N N . HIS A 1 346 ? 12.218 -19.499 -9.695 1.00 61.38 346 HIS A N 1
ATOM 2720 C CA . HIS A 1 346 ? 13.463 -20.185 -10.011 1.00 61.38 346 HIS A CA 1
ATOM 2721 C C . HIS A 1 346 ? 14.555 -19.586 -9.104 1.00 61.38 346 HIS A C 1
ATOM 2723 O O . HIS A 1 346 ? 14.392 -18.447 -8.650 1.00 61.38 346 HIS A O 1
ATOM 2729 N N . SER A 1 347 ? 15.553 -20.383 -8.725 1.00 54.03 347 SER A N 1
ATOM 2730 C CA . SER A 1 347 ? 16.514 -20.081 -7.656 1.00 54.03 347 SER A CA 1
ATOM 2731 C C . SER A 1 347 ? 17.943 -20.416 -8.045 1.00 54.03 347 SER A C 1
ATOM 2733 O O . SER A 1 347 ? 18.130 -21.600 -8.432 1.00 54.03 347 SER A O 1
#

Nearest PDB structures (foldseek):
  6a97-assembly1_C  TM=5.328E-01  e=5.622E-02  Mus musculus
  6a97-assembly1_A  TM=5.350E-01  e=8.104E-02  Mus musculus
  2qki-assembly1_A  TM=6.239E-01  e=6.841E-01  Homo sapiens
  1dn0-assembly1_B  TM=6.200E-01  e=7.271E-01  Homo sapiens

Secondary structure (DSSP, 8-state):
-EEEEETTEEEEEEEEEPP---TTS--EEEEEEEETTEEEEEEEEEEEEBPSSS--EEEEEEET----TT-PPEEEEEEETTEEEEEEEPPPP--STT--EEEE----SB-SS--SSTTTB-TT-HHHHHHHHHH--SEEEE-S-SS-TTSSS----S-HHHHHHHHHHHHHHHHHHHHHHHTTS-EEE---TTTTT-SS-B-GGGPBP--BTTB-TTTT-BBSS-HHHHHHHHHHHHTTSPPPSS-SEETTTEEP--EEEEETTEEEEE--HHHHPPPHHHH-GGG--BTTB---TT--GGGG--TT--SS-HHHHHHHHHHHHS--TT--EEEEE-SS--TT---

Sequence (347 aa):
LVDRSQAGDSTLRLTAHLAPLGESAAEELDLLLEDPKRKDHWLPVARAQRSTDGSDLATFELPGYTDQEDGTPRAYKVVWQGDSFDGLIRAEPKHYDDWVLASLSCLKNQVGPIAWNSSGMWFPHEGLVGRVTAADPDLLYFSGDQIYEGDLTGPPRKDLQRAIGDYQTKYRRFLWAFGDLLRDRPSVLIPDDHDVFHGNLWGAGGVRAKAKEELTAQDSGGYTMPAEFVNVVHRSLTSNLPPSRVTPTIGQGITTYTTGFVWGHVNFAVLADRMWKDSPSVMAPEARYRNGWIQNGDVDARDTDVPGAQLLGSEQERFLEEWARAEERGTWTRVVLSQSPFSCLHS